Protein AF-A0A1F2QDA6-F1 (afdb_monomer_lite)

Radius of gyration: 15.68 Å; chains: 1; bounding box: 38×36×44 Å

Sequence (195 aa):
MTPRRRAIVELAYYLADHGVYTDPVARAVVEGRDYTRGPGTSCVELLDCVAFAAGCRAPNINRTEHRGRRPQRDLGWFLHGSGHGGRIRTFPRLSDLQPGDFIGYDFDRGGHAAIYLGAEDGVALTADYGQAKGGGRLYSCPIVEGARLRLRGRAVWAAVDVDTLTYTAPAQTVAEWCATHGLPDPGPTLPAEYL

Secondary structure (DSSP, 8-state):
--HHHHHHHHHHHHHHHH-TTT-HHHHHHTTT--GGGSTT--THHHHHHHHHHTT---TTT--SSSS---GGGHHHHHHH--SSTT-EEES--GGG--TT-EEEE-GGGT-EEEEEEEEETTEEEEEEEPSTT--EEEEEEE-B-SSS-EETTEEEEEEE-GGGS---S----HHHHHHHHTPPP----S-GGG-

Foldseek 3Di:
DDPLLVQLLLQLQLQQVQFCPRDPLSCVLQPVLPPVPDQADAQLSSLLSSLVLQQFPPVLSPPRPDDPDHVCPRVLVVVVDDDQDPQKDFQDDLVRDDRQKKWKWDNPPPIHIWGWLDDDPQWTWTWTDDGDPRGIHIDTFRWDDDPGTDTNNTGGGMIGDSVSGDGPGHRDHSQRSCVVVVHDRPPDSDDPVSD

pLDDT: mean 72.01, std 17.09, range [34.44, 94.31]

Structure (mmCIF, N/CA/C/O backbone):
data_AF-A0A1F2QDA6-F1
#
_entry.id   AF-A0A1F2QDA6-F1
#
loop_
_atom_site.group_PDB
_atom_site.id
_atom_site.type_symbol
_atom_site.label_atom_id
_atom_site.label_alt_id
_atom_site.label_comp_id
_atom_site.label_asym_id
_atom_site.label_entity_id
_atom_site.label_seq_id
_atom_site.pdbx_PDB_ins_code
_atom_site.Cartn_x
_atom_site.Cartn_y
_atom_site.Cartn_z
_atom_site.occupancy
_atom_site.B_iso_or_equiv
_atom_site.auth_seq_id
_atom_site.auth_comp_id
_atom_site.auth_asym_id
_atom_site.auth_atom_id
_atom_site.pdbx_PDB_model_num
ATOM 1 N N . MET A 1 1 ? 0.354 15.365 -0.239 1.00 76.50 1 MET A N 1
ATOM 2 C CA . MET A 1 1 ? 0.997 14.032 -0.277 1.00 76.50 1 MET A CA 1
ATOM 3 C C . MET A 1 1 ? 2.427 14.174 -0.799 1.00 76.50 1 MET A C 1
ATOM 5 O O . MET A 1 1 ? 2.644 15.014 -1.663 1.00 76.50 1 MET A O 1
ATOM 9 N N . THR A 1 2 ? 3.408 13.429 -0.271 1.00 83.31 2 THR A N 1
ATOM 10 C CA . THR A 1 2 ? 4.790 13.452 -0.802 1.00 83.31 2 THR A CA 1
ATOM 11 C C . THR A 1 2 ? 4.870 12.682 -2.131 1.00 83.31 2 THR A C 1
ATOM 13 O O . THR A 1 2 ? 4.071 11.762 -2.326 1.00 83.31 2 THR A O 1
ATOM 16 N N . PRO A 1 3 ? 5.830 12.977 -3.036 1.00 82.12 3 PRO A N 1
ATOM 17 C CA . PRO A 1 3 ? 5.993 12.218 -4.285 1.00 82.12 3 PRO A CA 1
ATOM 18 C C . PRO A 1 3 ? 6.153 10.711 -4.056 1.00 82.12 3 PRO A C 1
ATOM 20 O O . PRO A 1 3 ? 5.630 9.896 -4.806 1.00 82.12 3 PRO A O 1
ATOM 23 N N . ARG A 1 4 ? 6.820 10.332 -2.963 1.00 84.62 4 ARG A N 1
ATOM 24 C CA . ARG A 1 4 ? 6.993 8.933 -2.582 1.00 84.62 4 ARG A CA 1
ATOM 25 C C . ARG A 1 4 ? 5.683 8.270 -2.173 1.00 84.62 4 ARG A C 1
ATOM 27 O O . ARG A 1 4 ? 5.394 7.179 -2.645 1.00 84.62 4 ARG A O 1
ATOM 34 N N . ARG A 1 5 ? 4.901 8.910 -1.299 1.00 87.00 5 ARG A N 1
ATOM 35 C CA . ARG A 1 5 ? 3.591 8.381 -0.895 1.00 87.00 5 ARG A CA 1
ATOM 36 C C . ARG A 1 5 ? 2.668 8.242 -2.095 1.00 87.00 5 ARG A C 1
ATOM 38 O O . ARG A 1 5 ? 2.017 7.217 -2.224 1.00 87.00 5 ARG A O 1
ATOM 45 N N . ARG A 1 6 ? 2.707 9.212 -3.011 1.00 85.12 6 ARG A N 1
ATOM 46 C CA . ARG A 1 6 ? 1.993 9.134 -4.284 1.00 85.12 6 ARG A CA 1
ATOM 47 C C . ARG A 1 6 ? 2.400 7.897 -5.086 1.00 85.12 6 ARG A C 1
ATOM 49 O O . ARG A 1 6 ? 1.530 7.111 -5.434 1.00 85.12 6 ARG A O 1
ATOM 56 N N . ALA A 1 7 ? 3.699 7.679 -5.296 1.00 82.88 7 ALA A N 1
ATOM 57 C CA . ALA A 1 7 ? 4.192 6.496 -6.000 1.00 82.88 7 ALA A CA 1
ATOM 58 C C . ALA A 1 7 ? 3.770 5.190 -5.303 1.00 82.88 7 ALA A C 1
ATOM 60 O O . ALA A 1 7 ? 3.332 4.257 -5.962 1.00 82.88 7 ALA A O 1
ATOM 61 N N . ILE A 1 8 ? 3.842 5.130 -3.969 1.00 86.88 8 ILE A N 1
ATOM 62 C CA . ILE A 1 8 ? 3.402 3.969 -3.180 1.00 86.88 8 ILE A CA 1
ATOM 63 C C . ILE A 1 8 ? 1.911 3.690 -3.385 1.00 86.88 8 ILE A C 1
ATOM 65 O O . ILE A 1 8 ? 1.543 2.539 -3.595 1.00 86.88 8 ILE A O 1
ATOM 69 N N . VAL A 1 9 ? 1.060 4.717 -3.337 1.00 90.06 9 VAL A N 1
ATOM 70 C CA . VAL A 1 9 ? -0.389 4.582 -3.548 1.00 90.06 9 VAL A CA 1
ATOM 71 C C . VAL A 1 9 ? -0.687 4.165 -4.993 1.00 90.06 9 VAL A C 1
ATOM 73 O O . VAL A 1 9 ? -1.462 3.233 -5.189 1.00 90.06 9 VAL A O 1
ATOM 76 N N . GLU A 1 10 ? -0.014 4.764 -5.984 1.00 85.88 10 GLU A N 1
ATOM 77 C CA . GLU A 1 10 ? -0.093 4.398 -7.414 1.00 85.88 10 GLU A CA 1
ATOM 78 C C . GLU A 1 10 ? 0.267 2.931 -7.641 1.00 85.88 10 GLU A C 1
ATOM 80 O O . GLU A 1 10 ? -0.501 2.175 -8.235 1.00 85.88 10 GLU A O 1
ATOM 85 N N . LEU A 1 11 ? 1.413 2.504 -7.115 1.00 84.06 11 LEU A N 1
ATOM 86 C CA . LEU A 1 11 ? 1.885 1.129 -7.217 1.00 84.06 11 LEU A CA 1
ATOM 87 C C . LEU A 1 11 ? 0.937 0.165 -6.499 1.00 84.06 11 LEU A C 1
ATOM 89 O O . LEU A 1 11 ? 0.577 -0.869 -7.054 1.00 84.06 11 LEU A O 1
ATOM 93 N N . ALA A 1 12 ? 0.513 0.493 -5.278 1.00 87.38 12 ALA A N 1
ATOM 94 C CA . ALA A 1 12 ? -0.373 -0.355 -4.492 1.00 87.38 12 ALA A CA 1
ATOM 95 C C . ALA A 1 12 ? -1.731 -0.546 -5.170 1.00 87.38 12 ALA A C 1
ATOM 97 O O . ALA A 1 12 ? -2.207 -1.677 -5.248 1.00 87.38 12 ALA A O 1
ATOM 98 N N . TYR A 1 13 ? -2.325 0.538 -5.678 1.00 87.19 13 TYR A N 1
ATOM 99 C CA . TYR A 1 13 ? -3.586 0.494 -6.408 1.00 87.19 13 TYR A CA 1
ATOM 100 C C . TYR A 1 13 ? -3.447 -0.351 -7.673 1.00 87.19 13 TYR A C 1
ATOM 102 O O . TYR A 1 13 ? -4.162 -1.340 -7.825 1.00 87.19 13 TYR A O 1
ATOM 110 N N . TYR A 1 14 ? -2.482 -0.018 -8.537 1.00 83.88 14 TYR A N 1
ATOM 111 C CA . TYR A 1 14 ? -2.289 -0.696 -9.818 1.00 83.88 14 TYR A CA 1
ATOM 112 C C . TYR A 1 14 ? -2.092 -2.203 -9.636 1.00 83.88 14 TYR A C 1
ATOM 114 O O . TYR A 1 14 ? -2.779 -3.022 -10.247 1.00 83.88 14 TYR A O 1
ATOM 122 N N . LEU A 1 15 ? -1.191 -2.576 -8.724 1.00 80.00 15 LEU A N 1
ATOM 123 C CA . LEU A 1 15 ? -0.878 -3.968 -8.438 1.00 80.00 15 LEU A CA 1
ATOM 124 C C . LEU A 1 15 ? -2.047 -4.724 -7.784 1.00 80.00 15 LEU A C 1
ATOM 126 O O . LEU A 1 15 ? -2.168 -5.939 -7.974 1.00 80.00 15 LEU A O 1
ATOM 130 N N . ALA A 1 16 ? -2.880 -4.040 -6.996 1.00 82.50 16 ALA A N 1
ATOM 131 C CA . ALA A 1 16 ? -4.080 -4.619 -6.406 1.00 82.50 16 ALA A CA 1
ATOM 132 C C . ALA A 1 16 ? -5.207 -4.799 -7.433 1.00 82.50 16 ALA A C 1
ATOM 134 O O . ALA A 1 16 ? -5.918 -5.792 -7.365 1.00 82.50 16 ALA A O 1
ATOM 135 N N . ASP A 1 17 ? -5.353 -3.888 -8.387 1.00 83.56 17 ASP A N 1
ATOM 136 C CA . ASP A 1 17 ? -6.407 -3.941 -9.403 1.00 83.56 17 ASP A CA 1
ATOM 137 C C . ASP A 1 17 ? -6.104 -4.972 -10.507 1.00 83.56 17 ASP A C 1
ATOM 139 O O . ASP A 1 17 ? -6.957 -5.769 -10.890 1.00 83.56 17 ASP A O 1
ATOM 143 N N . HIS A 1 18 ? -4.847 -5.032 -10.959 1.00 75.50 18 HIS A N 1
ATOM 144 C CA . HIS A 1 18 ? -4.450 -5.852 -12.112 1.00 75.50 18 HIS A CA 1
ATOM 145 C C . HIS A 1 18 ? -3.962 -7.254 -11.723 1.00 75.50 18 HIS A C 1
ATOM 147 O O . HIS A 1 18 ? -4.031 -8.199 -12.514 1.00 75.50 18 HIS A O 1
ATOM 153 N N . GLY A 1 19 ? -3.474 -7.401 -10.488 1.00 70.44 19 GLY A N 1
ATOM 154 C CA . GLY A 1 19 ? -2.864 -8.626 -9.992 1.00 70.44 19 GLY A CA 1
ATOM 155 C C . GLY A 1 19 ? -1.507 -8.936 -10.637 1.00 70.44 19 GLY A C 1
ATOM 156 O O . GLY A 1 19 ? -1.322 -8.921 -11.850 1.00 70.44 19 GLY A O 1
ATOM 157 N N . VAL A 1 20 ? -0.533 -9.319 -9.812 1.00 64.88 20 VAL A N 1
ATOM 158 C CA . VAL A 1 20 ? 0.852 -9.563 -10.267 1.00 64.88 20 VAL A CA 1
ATOM 159 C C . VAL A 1 20 ? 0.991 -10.733 -11.226 1.00 64.88 20 VAL A C 1
ATOM 161 O O . VAL A 1 20 ? 1.922 -10.759 -12.012 1.00 64.88 20 VAL A O 1
ATOM 164 N N . TYR A 1 21 ? 0.115 -11.733 -11.173 1.00 61.28 21 TYR A N 1
ATOM 165 C CA . TYR A 1 21 ? 0.308 -12.962 -11.953 1.00 61.28 21 TYR A CA 1
ATOM 166 C C . TYR A 1 21 ? -0.221 -12.869 -13.382 1.00 61.28 21 TYR A C 1
ATOM 168 O O . TYR A 1 21 ? 0.230 -13.611 -14.255 1.00 61.28 21 TYR A O 1
ATOM 176 N N . THR A 1 22 ? -1.187 -11.987 -13.601 1.00 65.12 22 THR A N 1
ATOM 177 C CA . THR A 1 22 ? -1.953 -11.871 -14.841 1.00 65.12 22 THR A CA 1
ATOM 178 C C . THR A 1 22 ? -1.486 -10.714 -15.706 1.00 65.12 22 THR A C 1
ATOM 180 O O . THR A 1 22 ? -1.630 -10.792 -16.923 1.00 65.12 22 THR A O 1
ATOM 183 N N . ASP A 1 23 ? -0.880 -9.691 -15.104 1.00 71.56 23 ASP A N 1
ATOM 184 C CA . ASP A 1 23 ? -0.495 -8.474 -15.803 1.00 71.56 23 ASP A CA 1
ATOM 185 C C . ASP A 1 23 ? 1.036 -8.366 -16.005 1.00 71.56 23 ASP A C 1
ATOM 187 O O . ASP A 1 23 ? 1.803 -8.459 -15.041 1.00 71.56 23 ASP A O 1
ATOM 191 N N . PRO A 1 24 ? 1.528 -8.202 -17.250 1.00 68.75 24 PRO A N 1
ATOM 192 C CA . PRO A 1 24 ? 2.960 -8.160 -17.549 1.00 68.75 24 PRO A CA 1
ATOM 193 C C . PRO A 1 24 ? 3.670 -6.924 -16.981 1.00 68.75 24 PRO A C 1
ATOM 195 O O . PRO A 1 24 ? 4.856 -7.015 -16.655 1.00 68.75 24 PRO A O 1
ATOM 198 N N . VAL A 1 25 ? 2.967 -5.800 -16.821 1.00 70.44 25 VAL A N 1
ATOM 199 C CA . VAL A 1 25 ? 3.511 -4.602 -16.178 1.00 70.44 25 VAL A CA 1
ATOM 200 C C . VAL A 1 25 ? 3.637 -4.842 -14.679 1.00 70.44 25 VAL A C 1
ATOM 202 O O . VAL A 1 25 ? 4.710 -4.625 -14.118 1.00 70.44 25 VAL A O 1
ATOM 205 N N . ALA A 1 26 ? 2.605 -5.386 -14.035 1.00 70.56 26 ALA A N 1
ATOM 206 C CA . ALA A 1 26 ? 2.636 -5.754 -12.626 1.00 70.56 26 ALA A CA 1
ATOM 207 C C . ALA A 1 26 ? 3.769 -6.751 -12.338 1.00 70.56 26 ALA A C 1
ATOM 209 O O . ALA A 1 26 ? 4.525 -6.559 -11.386 1.00 70.56 26 ALA A O 1
ATOM 210 N N . ARG A 1 27 ? 3.962 -7.761 -13.201 1.00 69.69 27 ARG A N 1
ATOM 211 C CA . ARG A 1 27 ? 5.101 -8.696 -13.118 1.00 69.69 27 ARG A CA 1
ATOM 212 C C . ARG A 1 27 ? 6.441 -7.986 -13.157 1.00 69.69 27 ARG A C 1
ATOM 214 O O . ARG A 1 27 ? 7.354 -8.391 -12.447 1.00 69.69 27 ARG A O 1
ATOM 221 N N . ALA A 1 28 ? 6.589 -6.977 -13.998 1.00 67.69 28 ALA A N 1
ATOM 222 C CA . ALA A 1 28 ? 7.862 -6.305 -14.164 1.00 67.69 28 ALA A CA 1
ATOM 223 C C . ALA A 1 28 ? 8.126 -5.224 -13.107 1.00 67.69 28 ALA A C 1
ATOM 225 O O . ALA A 1 28 ? 9.278 -5.041 -12.728 1.00 67.69 28 ALA A O 1
ATOM 226 N N . VAL A 1 29 ? 7.087 -4.566 -12.581 1.00 66.19 29 VAL A N 1
ATOM 227 C CA . VAL A 1 29 ? 7.157 -3.699 -11.386 1.00 66.19 29 VAL A CA 1
ATOM 228 C C . VAL A 1 29 ? 7.646 -4.486 -10.174 1.00 66.19 29 VAL A C 1
ATOM 230 O O . VAL A 1 29 ? 8.429 -3.978 -9.375 1.00 66.19 29 VAL A O 1
ATOM 233 N N . VAL A 1 30 ? 7.254 -5.757 -10.066 1.00 64.00 30 VAL A N 1
ATOM 234 C CA . VAL A 1 30 ? 7.811 -6.673 -9.064 1.00 64.00 30 VAL A CA 1
ATOM 235 C C . VAL A 1 30 ? 9.099 -7.370 -9.530 1.00 64.00 30 VAL A C 1
ATOM 237 O O . VAL A 1 30 ? 9.496 -8.362 -8.927 1.00 64.00 30 VAL A O 1
ATOM 240 N N . GLU A 1 31 ? 9.752 -6.893 -10.597 1.00 62.81 31 GLU A N 1
ATOM 241 C CA . GLU A 1 31 ? 11.011 -7.417 -11.169 1.00 62.81 31 GLU A CA 1
ATOM 242 C C . GLU A 1 31 ? 10.999 -8.915 -11.506 1.00 62.81 31 GLU A C 1
ATOM 244 O O . GLU A 1 31 ? 12.002 -9.616 -11.384 1.00 62.81 31 GLU A O 1
ATOM 249 N N . GLY A 1 32 ? 9.851 -9.458 -11.903 1.00 48.09 32 GLY A N 1
ATOM 250 C CA . GLY A 1 32 ? 9.733 -10.869 -12.255 1.00 48.09 32 GLY A CA 1
ATOM 251 C C . GLY A 1 32 ? 10.032 -11.810 -11.089 1.00 48.09 32 GLY A C 1
ATOM 252 O O . GLY A 1 32 ? 10.349 -12.975 -11.334 1.00 48.09 32 GLY A O 1
ATOM 253 N N . ARG A 1 33 ? 9.929 -11.330 -9.839 1.00 54.38 33 ARG A N 1
ATOM 254 C CA . ARG A 1 33 ? 10.046 -12.152 -8.632 1.00 54.38 33 ARG A CA 1
ATOM 255 C C . ARG A 1 33 ? 9.076 -13.321 -8.754 1.00 54.38 33 ARG A C 1
ATOM 257 O O . ARG A 1 33 ? 7.859 -13.167 -8.667 1.00 54.38 33 ARG A O 1
ATOM 264 N N . ASP A 1 34 ? 9.636 -14.490 -9.055 1.00 45.19 34 ASP A N 1
ATOM 265 C CA . ASP A 1 34 ? 8.878 -15.691 -9.373 1.00 45.19 34 ASP A CA 1
ATOM 266 C C . ASP A 1 34 ? 8.342 -16.318 -8.084 1.00 45.19 34 ASP A C 1
ATOM 268 O O . ASP A 1 34 ? 8.890 -17.273 -7.530 1.00 45.19 34 ASP A O 1
ATOM 272 N N . TYR A 1 35 ? 7.248 -15.751 -7.587 1.00 51.03 35 TYR A N 1
ATOM 273 C CA . TYR A 1 35 ? 6.544 -16.267 -6.422 1.00 51.03 35 TYR A CA 1
ATOM 274 C C . TYR A 1 35 ? 5.749 -17.557 -6.728 1.00 51.03 35 TYR A C 1
ATOM 276 O O . TYR A 1 35 ? 5.096 -18.110 -5.843 1.00 51.03 35 TYR A O 1
ATOM 284 N N . THR A 1 36 ? 5.824 -18.098 -7.956 1.00 42.75 36 THR A N 1
ATOM 285 C CA . THR A 1 36 ? 5.091 -19.314 -8.362 1.00 42.75 36 THR A CA 1
ATOM 286 C C . THR A 1 36 ? 5.621 -20.602 -7.725 1.00 42.75 36 THR A C 1
ATOM 288 O O . THR A 1 36 ? 4.965 -21.643 -7.798 1.00 42.75 36 THR A O 1
ATOM 291 N N . ARG A 1 37 ? 6.790 -20.561 -7.067 1.00 42.44 37 ARG A N 1
ATOM 292 C CA . ARG A 1 37 ? 7.507 -21.758 -6.595 1.00 42.44 37 ARG A CA 1
ATOM 293 C C . ARG A 1 37 ? 7.395 -22.061 -5.097 1.00 42.44 37 ARG A C 1
ATOM 295 O O . ARG A 1 37 ? 8.256 -22.754 -4.555 1.00 42.44 37 ARG A O 1
ATOM 302 N N . GLY A 1 38 ? 6.335 -21.629 -4.409 1.00 42.53 38 GLY A N 1
ATOM 303 C CA . GLY A 1 38 ? 6.093 -22.119 -3.049 1.00 42.53 38 GLY A CA 1
ATOM 304 C C . GLY A 1 38 ? 4.711 -21.818 -2.457 1.00 42.53 38 GLY A C 1
ATOM 305 O O . GLY A 1 38 ? 4.119 -20.784 -2.757 1.00 42.53 38 GLY A O 1
ATOM 306 N N . PRO A 1 39 ? 4.186 -22.691 -1.574 1.00 34.44 39 PRO A N 1
ATOM 307 C CA . PRO A 1 39 ? 3.024 -22.375 -0.750 1.00 34.44 39 PRO A CA 1
ATOM 308 C C . PRO A 1 39 ? 3.414 -21.260 0.231 1.00 34.44 39 PRO A C 1
ATOM 310 O O . PRO A 1 39 ? 4.097 -21.513 1.222 1.00 34.44 39 PRO A O 1
ATOM 313 N N . GLY A 1 40 ? 3.052 -20.009 -0.059 1.00 42.44 40 GLY A N 1
ATOM 314 C CA . GLY A 1 40 ? 3.439 -18.908 0.828 1.00 42.44 40 GLY A CA 1
ATOM 315 C C . GLY A 1 40 ? 3.198 -17.479 0.357 1.00 42.44 40 GLY A C 1
ATOM 316 O O . GLY A 1 40 ? 3.512 -16.578 1.134 1.00 42.44 40 GLY A O 1
ATOM 317 N N . THR A 1 41 ? 2.632 -17.262 -0.834 1.00 49.62 41 THR A N 1
ATOM 318 C CA . THR A 1 41 ? 2.308 -15.913 -1.317 1.00 49.62 41 THR A CA 1
ATOM 319 C C . THR A 1 41 ? 1.314 -15.251 -0.381 1.00 49.62 41 THR A C 1
ATOM 321 O O . THR A 1 41 ? 0.209 -15.770 -0.174 1.00 49.62 41 THR A O 1
ATOM 324 N N . SER A 1 42 ? 1.739 -14.163 0.251 1.00 62.88 42 SER A N 1
ATOM 325 C CA . SER A 1 42 ? 1.036 -13.533 1.366 1.00 62.88 42 SER A CA 1
ATOM 326 C C . SER A 1 42 ? 0.877 -12.042 1.117 1.00 62.88 42 SER A C 1
ATOM 328 O O . SER A 1 42 ? 1.644 -11.445 0.373 1.00 62.88 42 SER A O 1
ATOM 330 N N . CYS A 1 43 ? -0.102 -11.433 1.778 1.00 71.19 43 CYS A N 1
ATOM 331 C CA . CYS A 1 43 ? -0.384 -9.997 1.749 1.00 71.19 43 CYS A CA 1
ATOM 332 C C . CYS A 1 43 ? 0.832 -9.080 1.948 1.00 71.19 43 CYS A C 1
ATOM 334 O O . CYS A 1 43 ? 0.837 -7.948 1.485 1.00 71.19 43 CYS A O 1
ATOM 336 N N . VAL A 1 44 ? 1.873 -9.600 2.590 1.00 73.56 44 VAL A N 1
ATOM 337 C CA . VAL A 1 44 ? 3.192 -8.999 2.785 1.00 73.56 44 VAL A CA 1
ATOM 338 C C . VAL A 1 44 ? 3.951 -8.733 1.478 1.00 73.56 44 VAL A C 1
ATOM 340 O O . VAL A 1 44 ? 4.704 -7.769 1.402 1.00 73.56 44 VAL A O 1
ATOM 343 N N . GLU A 1 45 ? 3.759 -9.553 0.445 1.00 72.06 45 GLU A N 1
ATOM 344 C CA . GLU A 1 45 ? 4.491 -9.429 -0.823 1.00 72.06 45 GLU A CA 1
ATOM 345 C C . GLU A 1 45 ? 4.176 -8.117 -1.536 1.00 72.06 45 GLU A C 1
ATOM 347 O O . GLU A 1 45 ? 5.079 -7.499 -2.096 1.00 72.06 45 GLU A O 1
ATOM 352 N N . LEU A 1 46 ? 2.922 -7.658 -1.462 1.00 76.56 46 LEU A N 1
ATOM 353 C CA . LEU A 1 46 ? 2.538 -6.352 -1.989 1.00 76.56 46 LEU A CA 1
ATOM 354 C C . LEU A 1 46 ? 3.331 -5.233 -1.298 1.00 76.56 46 LEU A C 1
ATOM 356 O O . LEU A 1 46 ? 3.850 -4.349 -1.972 1.00 76.56 46 LEU A O 1
ATOM 360 N N . LEU A 1 47 ? 3.462 -5.288 0.031 1.00 80.38 47 LEU A N 1
ATOM 361 C CA . LEU A 1 47 ? 4.188 -4.279 0.805 1.00 80.38 47 LEU A CA 1
ATOM 362 C C . LEU A 1 47 ? 5.669 -4.242 0.403 1.00 80.38 47 LEU A C 1
ATOM 364 O O . LEU A 1 47 ? 6.204 -3.162 0.155 1.00 80.38 47 LEU A O 1
ATOM 368 N N . ASP A 1 48 ? 6.311 -5.407 0.278 1.00 75.50 48 ASP A N 1
ATOM 369 C CA . ASP A 1 48 ? 7.715 -5.513 -0.142 1.00 75.50 48 ASP A CA 1
ATOM 370 C C . ASP A 1 48 ? 7.930 -4.979 -1.564 1.00 75.50 48 ASP A C 1
ATOM 372 O O . ASP A 1 48 ? 8.876 -4.229 -1.818 1.00 75.50 48 ASP A O 1
ATOM 376 N N . CYS A 1 49 ? 7.049 -5.345 -2.496 1.00 75.00 49 CYS A N 1
ATOM 377 C CA . CYS A 1 49 ? 7.140 -4.910 -3.886 1.00 75.00 49 CYS A CA 1
ATOM 378 C C . CYS A 1 49 ? 6.962 -3.398 -4.016 1.00 75.00 49 CYS A C 1
ATOM 380 O O . CYS A 1 49 ? 7.772 -2.738 -4.664 1.00 75.00 49 CYS A O 1
ATOM 382 N N . VAL A 1 50 ? 5.946 -2.841 -3.356 1.00 81.19 50 VAL A N 1
ATOM 383 C CA . VAL A 1 50 ? 5.662 -1.405 -3.396 1.00 81.19 50 VAL A CA 1
ATOM 384 C C . VAL A 1 50 ? 6.774 -0.606 -2.716 1.00 81.19 50 VAL A C 1
ATOM 386 O O . VAL A 1 50 ? 7.248 0.377 -3.284 1.00 81.19 50 VAL A O 1
ATOM 389 N N . ALA A 1 51 ? 7.258 -1.034 -1.543 1.00 79.00 51 ALA A N 1
ATOM 390 C CA . ALA A 1 51 ? 8.375 -0.367 -0.870 1.00 79.00 51 ALA A CA 1
ATOM 391 C C . ALA A 1 51 ? 9.641 -0.377 -1.734 1.00 79.00 51 ALA A C 1
ATOM 393 O O . ALA A 1 51 ? 10.354 0.627 -1.823 1.00 79.00 51 ALA A O 1
ATOM 394 N N . PHE A 1 52 ? 9.916 -1.508 -2.383 1.00 75.31 52 PHE A N 1
ATOM 395 C CA . PHE A 1 52 ? 11.050 -1.627 -3.277 1.00 75.31 52 PHE A CA 1
ATOM 396 C C . PHE A 1 52 ? 10.895 -0.726 -4.508 1.00 75.31 52 PHE A C 1
ATOM 398 O O . PHE A 1 52 ? 11.793 0.065 -4.784 1.00 75.31 52 PHE A O 1
ATOM 405 N N . ALA A 1 53 ? 9.779 -0.776 -5.231 1.00 73.69 53 ALA A N 1
ATOM 406 C CA . ALA A 1 53 ? 9.561 0.092 -6.391 1.00 73.69 53 ALA A CA 1
ATOM 407 C C . ALA A 1 53 ? 9.603 1.591 -6.009 1.00 73.69 53 ALA A C 1
ATOM 409 O O . ALA A 1 53 ? 10.129 2.416 -6.753 1.00 73.69 53 ALA A O 1
ATOM 410 N N . ALA A 1 54 ? 9.212 1.938 -4.778 1.00 77.31 54 ALA A N 1
ATOM 411 C CA . ALA A 1 54 ? 9.362 3.280 -4.210 1.00 77.31 54 ALA A CA 1
ATOM 412 C C . ALA A 1 54 ? 10.799 3.648 -3.757 1.00 77.31 54 ALA A C 1
ATOM 414 O O . ALA A 1 54 ? 11.006 4.696 -3.138 1.00 77.31 54 ALA A O 1
ATOM 415 N N . GLY A 1 55 ? 11.800 2.809 -4.044 1.00 75.06 55 GLY A N 1
ATOM 416 C CA . GLY A 1 55 ? 13.222 3.091 -3.816 1.00 75.06 55 GLY A CA 1
ATOM 417 C C . GLY A 1 55 ? 13.794 2.584 -2.485 1.00 75.06 55 GLY A C 1
ATOM 418 O O . GLY A 1 55 ? 14.924 2.932 -2.115 1.00 75.06 55 GLY A O 1
ATOM 419 N N . CYS A 1 56 ? 13.047 1.772 -1.729 1.00 76.56 56 CYS A N 1
ATOM 420 C CA . CYS A 1 56 ? 13.549 1.184 -0.491 1.00 76.56 56 CYS A CA 1
ATOM 421 C C . CYS A 1 56 ? 14.421 -0.037 -0.808 1.00 76.56 56 CYS A C 1
ATOM 423 O O . CYS A 1 56 ? 13.932 -1.071 -1.261 1.00 76.56 56 CYS A O 1
ATOM 425 N N . ARG A 1 57 ? 15.735 0.073 -0.589 1.00 67.69 57 ARG A N 1
ATOM 426 C CA . ARG A 1 57 ? 16.695 -1.040 -0.753 1.00 67.69 57 ARG A CA 1
ATOM 427 C C . ARG A 1 57 ? 17.220 -1.543 0.587 1.00 67.69 57 ARG A C 1
ATOM 429 O O . ARG A 1 57 ? 18.337 -2.051 0.673 1.00 67.69 57 ARG A O 1
ATOM 436 N N . ALA A 1 58 ? 16.43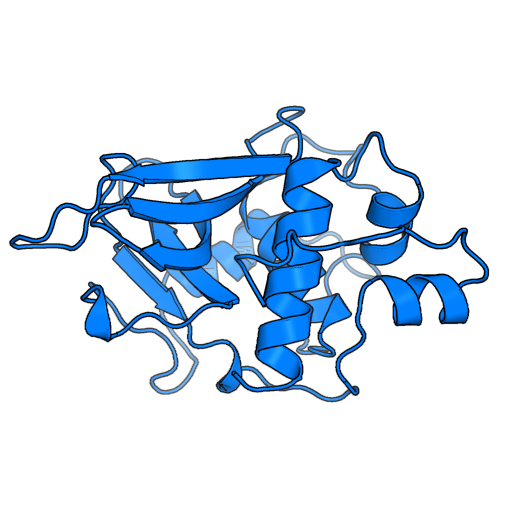6 -1.378 1.649 1.00 61.69 58 ALA A N 1
ATOM 437 C CA . ALA A 1 58 ? 16.827 -1.874 2.955 1.00 61.69 58 ALA A CA 1
ATOM 438 C C . ALA A 1 58 ? 17.052 -3.405 2.886 1.00 61.69 58 ALA A C 1
ATOM 440 O O . ALA A 1 58 ? 16.285 -4.101 2.209 1.00 61.69 58 ALA A O 1
ATOM 441 N N . PRO A 1 59 ? 18.076 -3.960 3.566 1.00 54.28 59 PRO A N 1
ATOM 442 C CA . PRO A 1 59 ? 18.416 -5.388 3.479 1.00 54.28 59 PRO A CA 1
ATOM 443 C C . PRO A 1 59 ? 17.267 -6.347 3.834 1.00 54.28 59 PRO A C 1
ATOM 445 O O . PRO A 1 59 ? 17.308 -7.525 3.493 1.00 54.28 59 PRO A O 1
ATOM 448 N N . ASN A 1 60 ? 16.253 -5.850 4.542 1.00 53.62 60 ASN A N 1
ATOM 449 C CA . ASN A 1 60 ? 15.049 -6.570 4.946 1.00 53.62 60 ASN A CA 1
ATOM 450 C C . ASN A 1 60 ? 13.905 -6.536 3.912 1.00 53.62 60 ASN A C 1
ATOM 452 O O . ASN A 1 60 ? 13.015 -7.369 4.020 1.00 53.62 60 ASN A O 1
ATOM 456 N N . ILE A 1 61 ? 13.937 -5.626 2.931 1.00 54.66 61 ILE A N 1
ATOM 457 C CA . ILE A 1 61 ? 12.947 -5.504 1.834 1.00 54.66 61 ILE A CA 1
ATOM 458 C C . ILE A 1 61 ? 13.466 -6.171 0.545 1.00 54.66 61 ILE A C 1
ATOM 460 O O . ILE A 1 61 ? 12.702 -6.586 -0.323 1.00 54.66 61 ILE A O 1
ATOM 464 N N . ASN A 1 62 ? 14.785 -6.338 0.433 1.00 47.22 62 ASN A N 1
ATOM 465 C CA . ASN A 1 62 ? 15.446 -6.858 -0.757 1.00 47.22 62 ASN A CA 1
ATOM 466 C C . ASN A 1 62 ? 15.763 -8.360 -0.606 1.00 47.22 62 ASN A C 1
ATOM 468 O O . ASN A 1 62 ? 16.846 -8.727 -0.143 1.00 47.22 62 ASN A O 1
ATOM 472 N N . ARG A 1 63 ? 14.792 -9.250 -0.876 1.00 47.88 63 ARG A N 1
ATOM 473 C CA . ARG A 1 63 ? 14.870 -10.654 -0.407 1.00 47.88 63 ARG A CA 1
ATOM 474 C C . ARG A 1 63 ? 14.725 -11.777 -1.431 1.00 47.88 63 ARG A C 1
ATOM 476 O O . ARG A 1 63 ? 14.752 -12.940 -1.027 1.00 47.88 63 ARG A O 1
ATOM 483 N N . THR A 1 64 ? 14.636 -11.492 -2.723 1.00 42.91 64 THR A N 1
ATOM 484 C CA . THR A 1 64 ? 14.474 -12.548 -3.741 1.00 42.91 64 THR A CA 1
ATOM 485 C C . THR A 1 64 ? 15.764 -12.959 -4.439 1.00 42.91 64 THR A C 1
ATOM 487 O O . THR A 1 64 ? 15.838 -14.087 -4.913 1.00 42.91 64 THR A O 1
ATOM 490 N N . GLU A 1 65 ? 16.807 -12.129 -4.446 1.00 37.97 65 GLU A N 1
ATOM 491 C CA . GLU A 1 65 ? 17.955 -12.397 -5.324 1.00 37.97 65 GLU A CA 1
ATOM 492 C C . GLU A 1 65 ? 18.953 -13.435 -4.784 1.00 37.97 65 GLU A C 1
ATOM 494 O O . GLU A 1 65 ? 19.606 -14.095 -5.590 1.00 37.97 65 GLU A O 1
ATOM 499 N N . HIS A 1 66 ? 19.085 -13.649 -3.458 1.00 35.25 66 HIS A N 1
ATOM 500 C CA . HIS A 1 66 ? 20.299 -14.341 -2.982 1.00 35.25 66 HIS A CA 1
ATOM 501 C C . HIS A 1 66 ? 20.251 -15.463 -1.932 1.00 35.25 66 HIS A C 1
ATOM 503 O O . HIS A 1 66 ? 21.222 -16.215 -1.924 1.00 35.25 66 HIS A O 1
ATOM 509 N N . ARG A 1 67 ? 19.260 -15.671 -1.040 1.00 35.53 67 ARG A N 1
ATOM 510 C CA . ARG A 1 67 ? 19.478 -16.645 0.080 1.00 35.53 67 ARG A CA 1
ATOM 511 C C . ARG A 1 67 ? 18.278 -17.415 0.654 1.00 35.53 67 ARG A C 1
ATOM 513 O O . ARG A 1 67 ? 18.285 -17.704 1.849 1.00 35.53 67 ARG A O 1
ATOM 520 N N . GLY A 1 68 ? 17.269 -17.792 -0.135 1.00 38.31 68 GLY A N 1
ATOM 521 C CA . GLY A 1 68 ? 16.313 -18.852 0.260 1.00 38.31 68 GLY A CA 1
ATOM 522 C C . GLY A 1 68 ? 15.615 -18.685 1.627 1.00 38.31 68 GLY A C 1
ATOM 523 O O . GLY A 1 68 ? 15.211 -19.674 2.242 1.00 38.31 68 GLY A O 1
ATOM 524 N N . ARG A 1 69 ? 15.487 -17.457 2.148 1.00 36.34 69 ARG A N 1
ATOM 525 C CA . ARG A 1 69 ? 14.789 -17.191 3.411 1.00 36.34 69 ARG A CA 1
ATOM 526 C C . ARG A 1 69 ? 13.322 -16.895 3.129 1.00 36.34 69 ARG A C 1
ATOM 528 O O . ARG A 1 69 ? 12.996 -16.093 2.265 1.00 36.34 69 ARG A O 1
ATOM 535 N N . ARG A 1 70 ? 12.448 -17.558 3.889 1.00 42.34 70 ARG A N 1
ATOM 536 C CA . ARG A 1 70 ? 10.992 -17.528 3.712 1.00 42.34 70 ARG A CA 1
ATOM 537 C C . ARG A 1 70 ? 10.437 -16.097 3.900 1.00 42.34 70 ARG A C 1
ATOM 539 O O . ARG A 1 70 ? 10.701 -15.511 4.954 1.00 42.34 70 ARG A O 1
ATOM 546 N N . PRO A 1 71 ? 9.647 -15.560 2.950 1.00 38.66 71 PRO A N 1
ATOM 547 C CA . PRO A 1 71 ? 9.094 -14.193 2.989 1.00 38.66 71 PRO A CA 1
ATOM 548 C C . PRO A 1 71 ? 8.215 -13.919 4.221 1.00 38.66 71 PRO A C 1
ATOM 550 O O . PRO A 1 71 ? 8.175 -12.808 4.735 1.00 38.66 71 PRO A O 1
ATOM 553 N N . GLN A 1 72 ? 7.630 -14.961 4.809 1.00 37.06 72 GLN A N 1
ATOM 554 C CA . GLN A 1 72 ? 6.792 -14.856 6.008 1.00 37.06 72 GLN A CA 1
ATOM 555 C C . GLN A 1 72 ? 7.553 -14.448 7.281 1.00 37.06 72 GLN A C 1
ATOM 557 O O . GLN A 1 72 ? 6.938 -14.009 8.249 1.00 37.06 72 GLN A O 1
ATOM 562 N N . ARG A 1 73 ? 8.885 -14.600 7.321 1.00 39.25 73 ARG A N 1
ATOM 563 C CA . ARG A 1 73 ? 9.638 -14.437 8.571 1.00 39.25 73 ARG A CA 1
ATOM 564 C C . ARG A 1 73 ? 9.968 -12.980 8.906 1.00 39.25 73 ARG A C 1
ATOM 566 O O . ARG A 1 73 ? 10.023 -12.674 10.084 1.00 39.25 73 ARG A O 1
ATOM 573 N N . ASP A 1 74 ? 10.138 -12.078 7.938 1.00 42.31 74 ASP A N 1
ATOM 574 C CA . ASP A 1 74 ? 10.737 -10.755 8.221 1.00 42.31 74 ASP A CA 1
ATOM 575 C C . ASP A 1 74 ? 9.738 -9.591 8.188 1.00 42.31 74 ASP A C 1
ATOM 577 O O . ASP A 1 74 ? 9.872 -8.678 8.998 1.00 42.31 74 ASP A O 1
ATOM 581 N N . LEU A 1 75 ? 8.669 -9.661 7.384 1.00 48.38 75 LEU A N 1
ATOM 582 C CA . LEU A 1 75 ? 7.515 -8.774 7.589 1.00 48.38 75 LEU A CA 1
ATOM 583 C C . LEU A 1 75 ? 6.598 -9.282 8.718 1.00 48.38 75 LEU A C 1
ATOM 585 O O . LEU A 1 75 ? 5.909 -8.511 9.380 1.00 48.38 75 LEU A O 1
ATOM 589 N N . GLY A 1 76 ? 6.685 -10.582 9.027 1.00 46.44 76 GLY A N 1
ATOM 590 C CA . GLY A 1 76 ? 6.331 -11.098 10.344 1.00 46.44 76 GLY A CA 1
ATOM 591 C C . GLY A 1 76 ? 7.097 -10.329 11.424 1.00 46.44 76 GLY A C 1
ATOM 592 O O . GLY A 1 76 ? 6.480 -9.728 12.280 1.00 46.44 76 GLY A O 1
ATOM 593 N N . TRP A 1 77 ? 8.424 -10.196 11.344 1.00 46.75 77 TRP A N 1
ATOM 594 C CA . TRP A 1 77 ? 9.196 -9.372 12.295 1.00 46.75 77 TRP A CA 1
ATOM 595 C C . TRP A 1 77 ? 8.854 -7.869 12.283 1.00 46.75 77 TRP A C 1
ATOM 597 O O . TRP A 1 77 ? 8.898 -7.237 13.338 1.00 46.75 77 TRP A O 1
ATOM 607 N N . PHE A 1 78 ? 8.442 -7.311 11.142 1.00 52.97 78 PHE A N 1
ATOM 608 C CA . PHE A 1 78 ? 7.862 -5.963 11.031 1.00 52.97 78 PHE A CA 1
ATOM 609 C C . PHE A 1 78 ? 6.551 -5.816 11.824 1.00 52.97 78 PHE A C 1
ATOM 611 O O . PHE A 1 78 ? 6.351 -4.798 12.478 1.00 52.97 78 PHE A O 1
ATOM 618 N N . LEU A 1 79 ? 5.700 -6.849 11.841 1.00 50.69 79 LEU A N 1
ATOM 619 C CA . LEU A 1 79 ? 4.485 -6.921 12.665 1.00 50.69 79 LEU A CA 1
ATOM 620 C C . LEU A 1 79 ? 4.730 -7.481 14.083 1.00 50.69 79 LEU A C 1
ATOM 622 O O . LEU A 1 79 ? 3.853 -7.384 14.925 1.00 50.69 79 LEU A O 1
ATOM 626 N N . HIS A 1 80 ? 5.889 -8.078 14.371 1.00 44.00 80 HIS A N 1
ATOM 627 C CA . HIS A 1 80 ? 6.181 -8.776 15.635 1.00 44.00 80 HIS A CA 1
ATOM 628 C C . HIS A 1 80 ? 7.095 -7.994 16.592 1.00 44.00 80 HIS A C 1
ATOM 630 O O . HIS A 1 80 ? 7.331 -8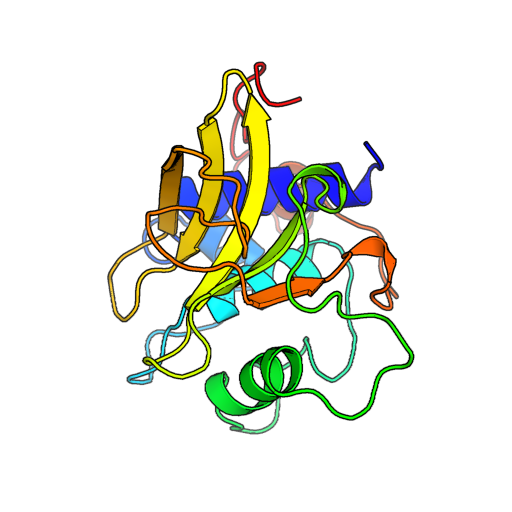.468 17.697 1.00 44.00 80 HIS A O 1
ATOM 636 N N . GLY A 1 81 ? 7.566 -6.799 16.217 1.00 42.81 81 GLY A N 1
ATOM 637 C CA . GLY A 1 81 ? 8.131 -5.820 17.147 1.00 42.81 81 GLY A CA 1
ATOM 638 C C . GLY A 1 81 ? 9.377 -6.269 17.917 1.00 42.81 81 GLY A C 1
ATOM 639 O O . GLY A 1 81 ? 9.280 -6.779 19.021 1.00 42.81 81 GLY A O 1
ATOM 640 N N . SER A 1 82 ? 10.561 -5.934 17.405 1.00 37.44 82 SER A N 1
ATOM 641 C CA . SER A 1 82 ? 11.729 -5.577 18.230 1.00 37.44 82 SER A CA 1
ATOM 642 C C . SER A 1 82 ? 12.871 -5.144 17.310 1.00 37.44 82 SER A C 1
ATOM 644 O O . SER A 1 82 ? 13.500 -5.996 16.686 1.00 37.44 82 SER A O 1
ATOM 646 N N . GLY A 1 83 ? 13.158 -3.840 17.202 1.00 37.59 83 GLY A N 1
ATOM 647 C CA . GLY A 1 83 ? 14.462 -3.420 16.667 1.00 37.59 83 GLY A CA 1
ATOM 648 C C . GLY A 1 83 ? 14.577 -2.095 15.916 1.00 37.59 83 GLY A C 1
ATOM 649 O O . GLY A 1 83 ? 15.707 -1.691 15.655 1.00 37.59 83 GLY A O 1
ATOM 650 N N . HIS A 1 84 ? 13.498 -1.387 15.567 1.00 43.78 84 HIS A N 1
ATOM 651 C CA . HIS A 1 84 ? 13.613 -0.146 14.777 1.00 43.78 84 HIS A CA 1
ATOM 652 C C . HIS A 1 84 ? 12.890 1.046 15.425 1.00 43.78 84 HIS A C 1
ATOM 654 O O . HIS A 1 84 ? 11.813 1.452 15.001 1.00 43.78 84 HIS A O 1
ATOM 660 N N . GLY A 1 85 ? 13.512 1.584 16.482 1.00 46.69 85 GLY A N 1
ATOM 661 C CA . GLY A 1 85 ? 13.379 2.955 17.009 1.00 46.69 85 GLY A CA 1
ATOM 662 C C . GLY A 1 85 ? 12.112 3.758 16.683 1.00 46.69 85 GLY A C 1
ATOM 663 O O . GLY A 1 85 ? 12.207 4.763 15.989 1.00 46.69 85 GLY A O 1
ATOM 664 N N . GLY A 1 86 ? 10.945 3.355 17.198 1.00 50.41 86 GLY A N 1
ATOM 665 C CA . GLY A 1 86 ? 9.723 4.177 17.159 1.00 50.41 86 GLY A CA 1
ATOM 666 C C . GLY A 1 86 ? 8.980 4.245 15.817 1.00 50.41 86 GLY A C 1
ATOM 667 O O . GLY A 1 86 ? 8.089 5.073 15.668 1.00 50.41 86 GLY A O 1
ATOM 668 N N . ARG A 1 87 ? 9.309 3.386 14.843 1.00 61.19 87 ARG A N 1
ATOM 669 C CA . ARG A 1 87 ? 8.748 3.427 13.473 1.00 61.19 87 ARG A CA 1
ATOM 670 C C . ARG A 1 87 ? 7.392 2.727 13.290 1.00 61.19 87 ARG A C 1
ATOM 672 O O . ARG A 1 87 ? 6.819 2.778 12.208 1.00 61.19 87 ARG A O 1
ATOM 679 N N . ILE A 1 88 ? 6.888 2.058 14.327 1.00 72.25 88 ILE A N 1
ATOM 680 C CA . ILE A 1 88 ? 5.639 1.283 14.294 1.00 72.25 88 ILE A CA 1
ATOM 681 C C . ILE A 1 88 ? 4.673 1.883 15.314 1.00 72.25 88 ILE A C 1
ATOM 683 O O . ILE A 1 88 ? 4.980 1.930 16.507 1.00 72.25 88 ILE A O 1
ATOM 687 N N . ARG A 1 89 ? 3.496 2.313 14.855 1.00 78.50 89 ARG A N 1
ATOM 688 C CA . ARG A 1 89 ? 2.388 2.732 15.720 1.00 78.50 89 ARG A CA 1
ATOM 689 C C . ARG A 1 89 ? 1.558 1.498 16.047 1.00 78.50 89 ARG A C 1
ATOM 691 O O . ARG A 1 89 ? 1.018 0.875 15.138 1.00 78.50 89 ARG A O 1
ATOM 698 N N . THR A 1 90 ? 1.470 1.129 17.322 1.00 82.25 90 THR A N 1
ATOM 699 C CA . THR A 1 90 ? 0.568 0.055 17.769 1.00 82.25 90 THR A CA 1
ATOM 700 C C . THR A 1 90 ? -0.797 0.643 18.098 1.00 82.25 90 THR A C 1
ATOM 702 O O . THR A 1 90 ? -0.882 1.722 18.677 1.00 82.25 90 THR A O 1
ATOM 705 N N . PHE A 1 91 ? -1.859 -0.056 17.701 1.00 85.25 91 PHE A N 1
ATOM 706 C CA . PHE A 1 91 ? -3.252 0.378 17.848 1.00 85.25 91 PHE A CA 1
ATOM 707 C C . PHE A 1 91 ? -3.511 1.812 17.338 1.00 85.25 91 PHE A C 1
ATOM 709 O O . PHE A 1 91 ? -4.002 2.648 18.100 1.00 85.25 91 PHE A O 1
ATOM 716 N N . PRO A 1 92 ? -3.176 2.114 16.068 1.00 88.31 92 PRO A N 1
ATOM 717 C CA . PRO A 1 92 ? -3.365 3.452 15.514 1.00 88.31 92 PRO A CA 1
ATOM 718 C C . PRO A 1 92 ? -4.850 3.847 15.479 1.00 88.31 92 PRO A C 1
ATOM 720 O O . PRO A 1 92 ? -5.733 2.997 15.320 1.00 88.31 92 PRO A O 1
ATOM 723 N N . ARG A 1 93 ? -5.118 5.149 15.588 1.00 92.00 93 ARG A N 1
ATOM 724 C CA . ARG A 1 93 ? -6.404 5.770 15.235 1.00 92.00 93 ARG A CA 1
ATOM 725 C C . ARG A 1 93 ? -6.435 6.082 13.743 1.00 92.00 93 ARG A C 1
ATOM 727 O O . ARG A 1 93 ? -5.387 6.108 13.102 1.00 92.00 93 ARG A O 1
ATOM 734 N N . LEU A 1 94 ? -7.614 6.376 13.188 1.00 91.81 94 LEU A N 1
ATOM 735 C CA . LEU A 1 94 ? -7.700 6.778 11.781 1.00 91.81 94 LEU A CA 1
ATOM 736 C C . LEU A 1 94 ? -6.869 8.039 11.504 1.00 91.81 94 LEU A C 1
ATOM 738 O O . LEU A 1 94 ? -6.170 8.100 10.498 1.00 91.81 94 LEU A O 1
ATOM 742 N N . SER A 1 95 ? -6.882 9.002 12.433 1.00 91.94 95 SER A N 1
ATOM 743 C CA . SER A 1 95 ? -6.100 10.246 12.352 1.00 91.94 95 SER A CA 1
ATOM 744 C C . SER A 1 95 ? -4.587 10.034 12.283 1.00 91.94 95 SER A C 1
ATOM 746 O O . SER A 1 95 ? -3.860 10.947 11.902 1.00 91.94 95 SER A O 1
ATOM 748 N N . ASP A 1 96 ? -4.109 8.853 12.680 1.00 89.88 96 ASP A N 1
ATOM 749 C CA . ASP A 1 96 ? -2.691 8.512 12.661 1.00 89.88 96 ASP A CA 1
ATOM 750 C C . ASP A 1 96 ? -2.267 7.890 11.326 1.00 89.88 96 ASP A C 1
ATOM 752 O O . ASP A 1 96 ? -1.077 7.637 11.144 1.00 89.88 96 ASP A O 1
ATOM 756 N N . LEU A 1 97 ? -3.206 7.590 10.422 1.00 91.50 97 LEU A N 1
ATOM 757 C CA . LEU A 1 97 ? -2.927 6.941 9.145 1.00 91.50 97 LEU A CA 1
ATOM 758 C C . LEU A 1 97 ? -2.816 7.962 8.018 1.00 91.50 97 LEU A C 1
ATOM 760 O O . LEU A 1 97 ? -3.627 8.879 7.892 1.00 91.50 97 LEU A O 1
ATOM 764 N N . GLN A 1 98 ? -1.841 7.750 7.141 1.00 92.31 98 GLN A N 1
ATOM 765 C CA . GLN A 1 98 ? -1.692 8.493 5.896 1.00 92.31 98 GLN A CA 1
ATOM 766 C C . GLN A 1 98 ? -1.717 7.548 4.692 1.00 92.31 98 GLN A C 1
ATOM 768 O O . GLN A 1 98 ? -1.188 6.438 4.788 1.00 92.31 98 GLN A O 1
ATOM 773 N N . PRO A 1 99 ? -2.271 7.974 3.539 1.00 94.31 99 PRO A N 1
ATOM 774 C CA . PRO A 1 99 ? -2.178 7.212 2.298 1.00 94.31 99 PRO A CA 1
ATOM 775 C C . PRO A 1 99 ? -0.750 6.725 2.021 1.00 94.31 99 PRO A C 1
ATOM 777 O O . PRO A 1 99 ? 0.220 7.489 2.103 1.00 94.31 99 PRO A O 1
ATOM 780 N N . GLY A 1 100 ? -0.635 5.432 1.738 1.00 90.88 100 GLY A N 1
ATOM 781 C CA . GLY A 1 100 ? 0.612 4.696 1.566 1.00 90.88 100 GLY A CA 1
ATOM 782 C C . GLY A 1 100 ? 1.111 3.976 2.822 1.00 90.88 100 GLY A C 1
ATOM 783 O O . GLY A 1 100 ? 2.012 3.153 2.697 1.00 90.88 100 GLY A O 1
ATOM 784 N N . ASP A 1 101 ? 0.547 4.228 4.009 1.00 91.44 101 ASP A N 1
ATOM 785 C CA . ASP A 1 101 ? 0.954 3.525 5.231 1.00 91.44 101 ASP A CA 1
ATOM 786 C C . ASP A 1 101 ? 0.689 2.019 5.136 1.00 91.44 101 ASP A C 1
ATOM 788 O O . ASP A 1 101 ? -0.329 1.558 4.609 1.00 91.44 101 ASP A O 1
ATOM 792 N N . PHE A 1 102 ? 1.606 1.238 5.701 1.00 89.06 102 PHE A N 1
ATOM 793 C CA . PHE A 1 102 ? 1.472 -0.212 5.779 1.00 89.06 102 PHE A CA 1
ATOM 794 C C . PHE A 1 102 ? 0.757 -0.572 7.073 1.00 89.06 102 PHE A C 1
ATOM 796 O O . PHE A 1 102 ? 1.228 -0.225 8.154 1.00 89.06 102 PHE A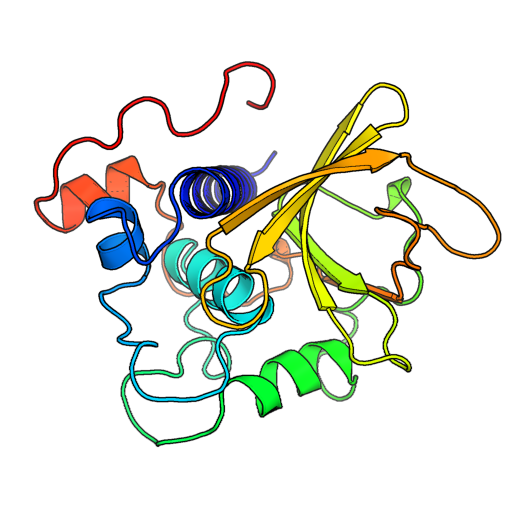 O 1
ATOM 803 N N . ILE A 1 103 ? -0.362 -1.283 6.980 1.00 89.69 103 ILE A N 1
ATOM 804 C CA . ILE A 1 103 ? -1.197 -1.638 8.129 1.00 89.69 103 ILE A CA 1
ATOM 805 C C . ILE A 1 103 ? -1.228 -3.147 8.354 1.00 89.69 103 ILE A C 1
ATOM 807 O O . ILE A 1 103 ? -1.227 -3.933 7.409 1.00 89.69 103 ILE A O 1
ATOM 811 N N . GLY A 1 104 ? -1.264 -3.549 9.623 1.00 86.19 104 GLY A N 1
ATOM 812 C CA . GLY A 1 104 ? -1.359 -4.938 10.064 1.00 86.19 104 GLY A CA 1
ATOM 813 C C . GLY A 1 104 ? -2.652 -5.213 10.827 1.00 86.19 104 GLY A C 1
ATOM 814 O O . GLY A 1 104 ? -3.044 -4.432 11.694 1.00 86.19 104 GLY A O 1
ATOM 815 N N . TYR A 1 105 ? -3.287 -6.348 10.547 1.00 84.25 105 TYR A N 1
ATOM 816 C CA . TYR A 1 105 ? -4.529 -6.805 11.166 1.00 84.25 105 TYR A CA 1
ATOM 817 C C . TYR A 1 105 ? -4.332 -8.017 12.071 1.00 84.25 105 TYR A C 1
ATOM 819 O O . TYR A 1 105 ? -3.554 -8.913 11.742 1.00 84.25 105 TYR A O 1
ATOM 827 N N . ASP A 1 106 ? -5.145 -8.080 13.133 1.00 74.00 106 ASP A N 1
ATOM 828 C CA . ASP A 1 106 ? -5.421 -9.264 13.966 1.00 74.00 106 ASP A CA 1
ATOM 829 C C . ASP A 1 106 ? -4.210 -10.199 14.180 1.00 74.00 106 ASP A C 1
ATOM 831 O O . ASP A 1 106 ? -4.227 -11.369 13.781 1.00 74.00 106 ASP A O 1
ATOM 835 N N . PHE A 1 107 ? -3.168 -9.667 14.826 1.00 64.25 107 PHE A N 1
ATOM 836 C CA . PHE A 1 107 ? -1.905 -10.351 15.134 1.00 64.25 107 PHE A CA 1
ATOM 837 C C . PHE A 1 107 ? -2.091 -11.777 15.692 1.00 64.25 107 PHE A C 1
ATOM 839 O O . PHE A 1 107 ? -1.451 -12.716 15.229 1.00 64.25 107 PHE A O 1
ATOM 846 N N . ASP A 1 108 ? -3.046 -11.968 16.606 1.00 57.41 108 ASP A N 1
ATOM 847 C CA . ASP A 1 108 ? -3.271 -13.249 17.294 1.00 57.41 108 ASP A CA 1
ATOM 848 C C . ASP A 1 108 ? -4.074 -14.285 16.479 1.00 57.41 108 ASP A C 1
ATOM 850 O O . ASP A 1 108 ? -4.280 -15.408 16.937 1.00 57.41 108 ASP A O 1
ATOM 854 N N . ARG A 1 109 ? -4.597 -13.928 15.295 1.00 57.25 109 ARG A N 1
ATOM 855 C CA . ARG A 1 109 ? -5.560 -14.760 14.537 1.00 57.25 109 ARG A CA 1
ATOM 856 C C . ARG A 1 109 ? -5.150 -14.989 13.085 1.00 57.25 109 ARG A C 1
ATOM 858 O O . ARG A 1 109 ? -5.971 -14.913 12.173 1.00 57.25 109 ARG A O 1
ATOM 865 N N . GLY A 1 110 ? -3.869 -15.273 12.878 1.00 60.69 110 GLY A N 1
ATOM 866 C CA . GLY A 1 110 ? -3.320 -15.630 11.570 1.00 60.69 110 GLY A CA 1
ATOM 867 C C . GLY A 1 110 ? -2.731 -14.465 10.778 1.00 60.69 110 GLY A C 1
ATOM 868 O O . GLY A 1 110 ? -2.127 -14.739 9.750 1.00 60.69 110 GLY A O 1
ATOM 869 N N . GLY A 1 111 ? -2.845 -13.222 11.275 1.00 72.31 111 GLY A N 1
ATOM 870 C CA . GLY A 1 111 ? -2.165 -12.034 10.751 1.00 72.31 111 GLY A CA 1
ATOM 871 C C . GLY A 1 111 ? -2.553 -11.653 9.318 1.00 72.31 111 GLY A C 1
ATOM 872 O O . GLY A 1 111 ? -2.807 -12.486 8.454 1.00 72.31 111 GLY A O 1
ATOM 873 N N . HIS A 1 112 ? -2.637 -10.363 9.020 1.00 80.75 112 HIS A N 1
ATOM 874 C CA . HIS A 1 112 ? -2.753 -9.902 7.631 1.00 80.75 112 HIS A CA 1
ATOM 875 C C . HIS A 1 112 ? -2.175 -8.510 7.501 1.00 80.75 112 HIS A C 1
ATOM 877 O O . HIS A 1 112 ? -2.148 -7.779 8.483 1.00 80.75 112 HIS A O 1
ATOM 883 N N . ALA A 1 113 ? -1.753 -8.139 6.303 1.00 82.12 113 ALA A N 1
ATOM 884 C CA . ALA A 1 113 ? -1.241 -6.817 6.015 1.00 82.12 113 ALA A CA 1
ATOM 885 C C . ALA A 1 113 ? -1.979 -6.208 4.824 1.00 82.12 113 ALA A C 1
ATOM 887 O O . ALA A 1 113 ? -2.523 -6.924 3.986 1.00 82.12 113 ALA A O 1
ATOM 888 N N . ALA A 1 114 ? -2.013 -4.890 4.767 1.00 88.88 114 ALA A N 1
ATOM 889 C CA . ALA A 1 114 ? -2.508 -4.145 3.623 1.00 88.88 114 ALA A CA 1
ATOM 890 C C . ALA A 1 114 ? -1.775 -2.807 3.534 1.00 88.88 114 ALA A C 1
ATOM 892 O O . ALA A 1 114 ? -1.070 -2.404 4.462 1.00 88.88 114 ALA A O 1
ATOM 893 N N . ILE A 1 115 ? -1.967 -2.115 2.422 1.00 91.31 115 ILE A N 1
ATOM 894 C CA . ILE A 1 115 ? -1.573 -0.722 2.242 1.00 91.31 115 ILE A CA 1
ATOM 895 C C . ILE A 1 115 ? -2.841 0.118 2.357 1.00 91.31 115 ILE A C 1
ATOM 897 O O . ILE A 1 115 ? -3.835 -0.158 1.685 1.00 91.31 115 ILE A O 1
ATOM 901 N N . TYR A 1 116 ? -2.824 1.116 3.234 1.00 94.12 116 TYR A N 1
ATOM 902 C CA . TYR A 1 116 ? -3.912 2.076 3.380 1.00 94.12 116 TYR A CA 1
ATOM 903 C C . TYR A 1 116 ? -3.841 3.101 2.246 1.00 94.12 116 TYR A C 1
ATOM 905 O O . TYR A 1 116 ? -2.819 3.758 2.071 1.00 94.12 116 TYR A O 1
ATOM 913 N N . LEU A 1 117 ? -4.909 3.231 1.462 1.00 93.50 117 LEU A N 1
ATOM 914 C CA . LEU A 1 117 ? -4.959 4.124 0.298 1.00 93.50 117 LEU A CA 1
ATOM 915 C C . LEU A 1 117 ? -5.604 5.477 0.622 1.00 93.50 117 LEU A C 1
ATOM 917 O O . LEU A 1 117 ? -5.393 6.442 -0.099 1.00 93.50 117 LEU A O 1
ATOM 921 N N . GLY A 1 118 ? -6.350 5.562 1.722 1.00 92.62 118 GLY A N 1
ATOM 922 C CA . GLY A 1 118 ? -7.063 6.766 2.136 1.00 92.62 118 GLY A CA 1
ATOM 923 C C . GLY A 1 118 ? -8.416 6.435 2.750 1.00 92.62 118 GLY A C 1
ATOM 924 O O . GLY A 1 118 ? -8.796 5.266 2.846 1.00 92.62 118 GLY A O 1
ATOM 925 N N . ALA A 1 119 ? -9.131 7.469 3.180 1.00 92.56 119 ALA A N 1
ATOM 926 C CA . ALA A 1 119 ? -10.493 7.345 3.668 1.00 92.56 119 ALA A CA 1
ATOM 927 C C . ALA A 1 119 ? -11.312 8.585 3.330 1.00 92.56 119 ALA A C 1
ATOM 929 O O . ALA A 1 119 ? -10.808 9.704 3.416 1.00 92.56 119 ALA A O 1
ATOM 930 N N . GLU A 1 120 ? -12.580 8.360 3.016 1.00 89.31 120 GLU A N 1
ATOM 931 C CA . GLU A 1 120 ? -13.575 9.384 2.722 1.00 89.31 120 GLU A CA 1
ATOM 932 C C . GLU A 1 120 ? -14.957 8.860 3.136 1.00 89.31 120 GLU A C 1
ATOM 934 O O . GLU A 1 120 ? -15.201 7.653 3.093 1.00 89.31 120 GLU A O 1
ATOM 939 N N . ASP A 1 121 ? -15.836 9.741 3.620 1.00 89.31 121 ASP A N 1
ATOM 940 C CA . ASP A 1 121 ? -17.232 9.422 3.964 1.00 89.31 121 ASP A CA 1
ATOM 941 C C . ASP A 1 121 ? -17.431 8.164 4.838 1.00 89.31 121 ASP A C 1
ATOM 943 O O . ASP A 1 121 ? -18.367 7.381 4.671 1.00 89.31 121 ASP A O 1
ATOM 947 N N . GLY A 1 122 ? -16.533 7.952 5.808 1.00 88.75 122 GLY A N 1
ATOM 948 C CA . GLY A 1 122 ? -16.596 6.811 6.732 1.00 88.75 122 GLY A CA 1
ATOM 949 C C . GLY A 1 122 ? -16.160 5.471 6.125 1.00 88.75 122 GLY A C 1
ATOM 950 O O . GLY A 1 122 ? -16.327 4.422 6.756 1.00 88.75 122 GLY A O 1
ATOM 951 N N . VAL A 1 123 ? -15.567 5.489 4.932 1.00 92.25 123 VAL A N 1
ATOM 952 C CA . VAL A 1 123 ? -15.017 4.322 4.242 1.00 92.25 123 VAL A CA 1
ATOM 953 C C . VAL A 1 123 ? -13.518 4.508 4.036 1.00 92.25 123 VAL A C 1
ATOM 955 O O . VAL A 1 123 ? -13.065 5.512 3.505 1.00 92.25 123 VAL A O 1
ATOM 958 N N . ALA A 1 124 ? -12.733 3.518 4.448 1.00 93.75 124 ALA A N 1
ATOM 959 C CA . ALA A 1 124 ? -11.314 3.423 4.143 1.00 93.75 124 ALA A CA 1
ATOM 960 C C . ALA A 1 124 ? -11.094 2.537 2.919 1.00 93.75 124 ALA A C 1
ATOM 962 O O . ALA A 1 124 ? -11.751 1.507 2.767 1.00 93.75 124 ALA A O 1
ATOM 963 N N . LEU A 1 125 ? -10.107 2.878 2.104 1.00 93.69 125 LEU A N 1
ATOM 964 C CA . LEU A 1 125 ? -9.648 2.048 1.002 1.00 93.69 125 LEU A CA 1
ATOM 965 C C . LEU A 1 125 ? -8.331 1.380 1.362 1.00 93.69 125 LEU A C 1
ATOM 967 O O . LEU A 1 125 ? -7.420 2.003 1.912 1.00 93.69 125 LEU A O 1
ATOM 971 N N . THR A 1 126 ? -8.231 0.090 1.056 1.00 93.31 126 THR A N 1
ATOM 972 C CA . THR A 1 126 ? -7.020 -0.691 1.316 1.00 93.31 126 THR A CA 1
ATOM 973 C C . THR A 1 126 ? -6.700 -1.610 0.150 1.00 93.31 126 THR A C 1
ATOM 975 O O . THR A 1 126 ? -7.606 -2.246 -0.390 1.00 93.31 126 THR A O 1
ATOM 978 N N . ALA A 1 127 ? -5.417 -1.730 -0.171 1.00 90.12 127 ALA A N 1
ATOM 979 C CA . ALA A 1 127 ? -4.884 -2.683 -1.136 1.00 90.12 127 ALA A CA 1
ATOM 980 C C . ALA A 1 127 ? -4.187 -3.839 -0.409 1.00 90.12 127 ALA A C 1
ATOM 982 O O . ALA A 1 127 ? -3.352 -3.609 0.467 1.00 90.12 127 ALA A O 1
ATOM 983 N N . ASP A 1 128 ? -4.492 -5.082 -0.774 1.00 85.12 128 ASP A N 1
ATOM 984 C CA . ASP A 1 128 ? -3.731 -6.245 -0.311 1.00 85.12 128 ASP A CA 1
ATOM 985 C C . ASP A 1 128 ? -3.622 -7.34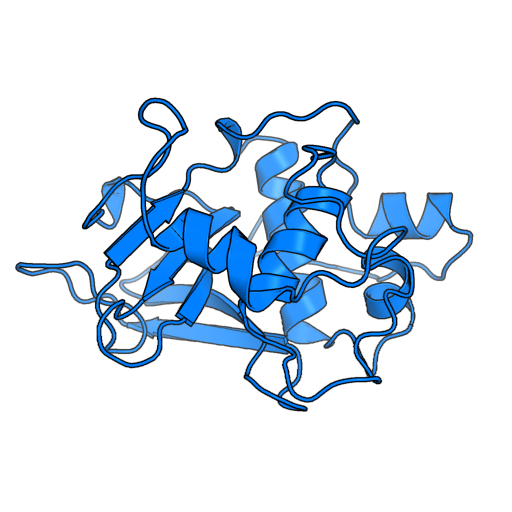2 -1.372 1.00 85.12 128 ASP A C 1
ATOM 987 O O . ASP A 1 128 ? -4.305 -7.314 -2.397 1.00 85.12 128 ASP A O 1
ATOM 991 N N . TYR A 1 129 ? -2.745 -8.317 -1.113 1.00 74.44 129 TYR A N 1
ATOM 992 C CA . TYR A 1 129 ? -2.791 -9.614 -1.785 1.00 74.44 129 TYR A CA 1
ATOM 993 C C . TYR A 1 129 ? -3.480 -10.634 -0.891 1.00 74.44 129 TYR A C 1
ATOM 995 O O . TYR A 1 129 ? -3.087 -10.858 0.259 1.00 74.44 129 TYR A O 1
ATOM 1003 N N . GLY A 1 130 ? -4.486 -11.306 -1.447 1.00 59.47 130 GLY A N 1
ATOM 1004 C CA . GLY A 1 130 ? -5.042 -12.498 -0.821 1.00 59.47 130 GLY A CA 1
ATOM 1005 C C . GLY A 1 130 ? -3.980 -13.599 -0.714 1.00 59.47 130 GLY A C 1
ATOM 1006 O O . GLY A 1 130 ? -3.052 -13.668 -1.520 1.00 59.47 130 GLY A O 1
ATOM 1007 N N . GLN A 1 131 ? -4.115 -14.498 0.265 1.00 50.59 131 GLN A N 1
ATOM 1008 C CA . GLN A 1 131 ? -3.275 -15.700 0.296 1.00 50.59 131 GLN A CA 1
ATOM 1009 C C . GLN A 1 131 ? -3.504 -16.556 -0.961 1.00 50.59 131 GLN A C 1
ATOM 1011 O O . GLN A 1 131 ? -4.619 -16.599 -1.473 1.00 50.59 131 GLN A O 1
ATOM 1016 N N . ALA A 1 132 ? -2.435 -17.216 -1.428 1.00 48.94 132 ALA A N 1
ATOM 1017 C CA . ALA A 1 132 ? -2.379 -18.227 -2.497 1.00 48.94 132 ALA A CA 1
ATOM 1018 C C . ALA A 1 132 ? -3.410 -18.076 -3.641 1.00 48.94 132 ALA A C 1
ATOM 1020 O O . ALA A 1 132 ? -4.563 -18.481 -3.522 1.00 48.94 132 ALA A O 1
ATOM 1021 N N . LYS A 1 133 ? -2.952 -17.600 -4.810 1.00 50.28 133 LYS A N 1
ATOM 1022 C CA . LYS A 1 133 ? -3.732 -17.474 -6.068 1.00 50.28 133 LYS A CA 1
ATOM 1023 C C . LYS A 1 133 ? -4.855 -16.422 -6.065 1.00 50.28 133 LYS A C 1
ATOM 1025 O O . LYS A 1 133 ? -5.527 -16.274 -7.078 1.00 50.28 133 LYS A O 1
ATOM 1030 N N . GLY A 1 134 ? -5.051 -15.686 -4.969 1.00 50.91 134 GLY A N 1
ATOM 1031 C CA . GLY A 1 134 ? -6.167 -14.746 -4.800 1.00 50.91 134 GLY A CA 1
ATOM 1032 C C . GLY A 1 134 ? -6.110 -13.449 -5.616 1.00 50.91 134 GLY A C 1
ATOM 1033 O O . GLY A 1 134 ? -7.098 -12.712 -5.591 1.00 50.91 134 GLY A O 1
ATOM 1034 N N . GLY A 1 135 ? -5.001 -13.190 -6.319 1.00 63.78 135 GLY A N 1
ATOM 1035 C CA . GLY A 1 135 ? -4.760 -11.930 -7.024 1.00 63.78 135 GLY A CA 1
ATOM 1036 C C . GLY A 1 135 ? -4.582 -10.741 -6.075 1.00 63.78 135 GLY A C 1
ATOM 1037 O O . GLY A 1 135 ? -4.672 -10.876 -4.849 1.00 63.78 135 GLY A O 1
ATOM 1038 N N . GLY A 1 136 ? -4.308 -9.580 -6.665 1.00 72.81 136 GLY A N 1
ATOM 1039 C CA . GLY A 1 136 ? -4.447 -8.310 -5.968 1.00 72.81 136 GLY A CA 1
ATOM 1040 C C . GLY A 1 136 ? -5.913 -8.010 -5.681 1.00 72.81 136 GLY A C 1
ATOM 1041 O O . GLY A 1 136 ? -6.788 -8.486 -6.408 1.00 72.81 136 GLY A O 1
ATOM 1042 N N . ARG A 1 137 ? -6.194 -7.287 -4.590 1.00 84.50 137 ARG A N 1
ATOM 1043 C CA . ARG A 1 137 ? -7.555 -6.858 -4.255 1.00 84.50 137 ARG A CA 1
ATOM 1044 C C . ARG A 1 137 ? -7.587 -5.471 -3.636 1.00 84.50 137 ARG A C 1
ATOM 1046 O O . ARG A 1 137 ? -6.851 -5.175 -2.692 1.00 84.50 137 ARG A O 1
ATOM 1053 N N . LEU A 1 138 ? -8.521 -4.668 -4.132 1.00 88.12 138 LEU A N 1
ATOM 1054 C CA . LEU A 1 138 ? -8.959 -3.419 -3.527 1.00 88.12 138 LEU A CA 1
ATOM 1055 C C . LEU A 1 138 ? -10.168 -3.688 -2.629 1.00 88.12 138 LEU A C 1
ATOM 1057 O O . LEU A 1 138 ? -11.081 -4.427 -3.000 1.00 88.12 138 LEU A O 1
ATOM 1061 N N . TYR A 1 139 ? -10.180 -3.084 -1.445 1.00 89.00 139 TYR A N 1
ATOM 1062 C CA . TYR A 1 139 ? -11.301 -3.185 -0.517 1.00 89.00 139 TYR A CA 1
ATOM 1063 C C . TYR A 1 139 ? -11.764 -1.814 -0.056 1.00 89.00 139 TYR A C 1
ATOM 1065 O O . TYR A 1 139 ? -10.991 -1.062 0.537 1.00 89.00 139 TYR A O 1
ATOM 1073 N N . SER A 1 140 ? -13.063 -1.576 -0.213 1.00 91.56 140 SER A N 1
ATOM 1074 C CA . SER A 1 140 ? -13.801 -0.542 0.505 1.00 91.56 140 SER A CA 1
ATOM 1075 C C . SER A 1 140 ? -14.208 -1.077 1.872 1.00 91.56 140 SER A C 1
ATOM 1077 O O . SER A 1 140 ? -14.962 -2.044 1.997 1.00 91.56 140 SER A O 1
ATOM 1079 N N . CYS A 1 141 ? -13.658 -0.474 2.915 1.00 91.56 141 CYS A N 1
ATOM 1080 C CA . CYS A 1 141 ? -13.755 -0.928 4.288 1.00 91.56 141 CYS A CA 1
ATOM 1081 C C . CYS A 1 141 ? -14.541 0.091 5.112 1.00 91.56 141 CYS A C 1
ATOM 1083 O O . CYS A 1 141 ? -14.035 1.193 5.315 1.00 91.56 141 CYS A O 1
ATOM 1085 N N . PRO A 1 142 ? -15.711 -0.261 5.670 1.00 93.06 142 PRO A N 1
ATOM 1086 C CA . PRO A 1 142 ? -16.351 0.58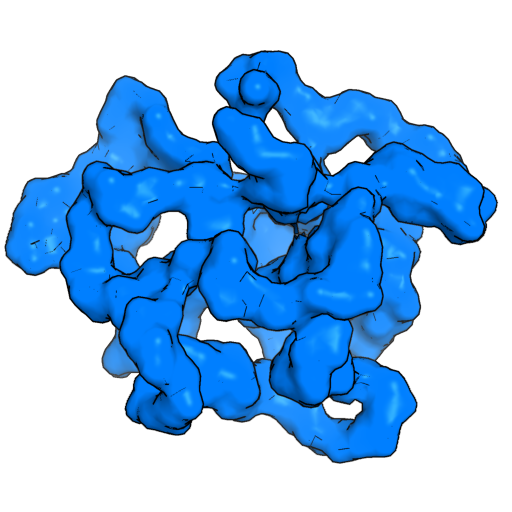4 6.667 1.00 93.06 142 PRO A CA 1
ATOM 1087 C C . PRO A 1 142 ? -15.383 0.862 7.816 1.00 93.06 142 PRO A C 1
ATOM 1089 O O . PRO A 1 142 ? -14.741 -0.066 8.330 1.00 93.06 142 PRO A O 1
ATOM 1092 N N . ILE A 1 143 ? -15.280 2.129 8.202 1.00 94.19 143 ILE A N 1
ATOM 1093 C CA . ILE A 1 143 ? -14.478 2.552 9.342 1.00 94.19 143 ILE A CA 1
ATOM 1094 C C . ILE A 1 143 ? -15.321 2.382 10.599 1.00 94.19 143 ILE A C 1
ATOM 1096 O O . ILE A 1 143 ? -16.413 2.934 10.715 1.00 94.19 143 ILE A O 1
ATOM 1100 N N . VAL A 1 144 ? -14.792 1.639 11.567 1.00 94.06 144 VAL A N 1
ATOM 1101 C CA . VAL A 1 144 ? -15.361 1.588 12.915 1.00 94.06 144 VAL A CA 1
ATOM 1102 C C . VAL A 1 144 ? -14.312 2.083 13.895 1.00 94.06 144 VAL A C 1
ATOM 1104 O O . VAL A 1 144 ? -13.294 1.421 14.123 1.00 94.06 144 VAL A O 1
ATOM 1107 N N . GLU A 1 145 ? -14.576 3.246 14.481 1.00 83.31 145 GLU A N 1
ATOM 1108 C CA . GLU A 1 145 ? -13.780 3.797 15.572 1.00 83.31 145 GLU A CA 1
ATOM 1109 C C . GLU A 1 145 ? -14.374 3.384 16.925 1.00 83.31 145 GLU A C 1
ATOM 1111 O O . GLU A 1 145 ? -15.583 3.423 17.149 1.00 83.31 145 GLU A O 1
ATOM 1116 N N . GLY A 1 146 ? -13.512 2.931 17.831 1.00 83.19 146 GLY A N 1
ATOM 1117 C CA . GLY A 1 146 ? -13.876 2.444 19.159 1.00 83.19 146 GLY A CA 1
ATOM 1118 C C . GLY A 1 146 ? -12.616 2.238 19.993 1.00 83.19 146 GLY A C 1
ATOM 1119 O O . GLY A 1 146 ? -11.633 2.951 19.813 1.00 83.19 146 GLY A O 1
ATOM 1120 N N . ALA A 1 147 ? -12.586 1.222 20.860 1.00 83.62 147 ALA A N 1
ATOM 1121 C CA . ALA A 1 147 ? -11.373 0.899 21.627 1.00 83.62 147 ALA A CA 1
ATOM 1122 C C . ALA A 1 147 ? -10.152 0.574 20.736 1.00 83.62 147 ALA A C 1
ATOM 1124 O O . ALA A 1 147 ? -9.012 0.728 21.167 1.00 83.62 147 ALA A O 1
ATOM 1125 N N . ARG A 1 148 ? -10.389 0.108 19.503 1.00 87.94 148 ARG A N 1
ATOM 1126 C CA . ARG A 1 148 ? -9.383 -0.080 18.448 1.00 87.94 148 ARG A CA 1
ATOM 1127 C C . ARG A 1 148 ? -10.000 0.309 17.111 1.00 87.94 148 ARG A C 1
ATOM 1129 O O . ARG A 1 148 ? -11.165 -0.023 16.884 1.00 87.94 148 ARG A O 1
ATOM 1136 N N . LEU A 1 149 ? -9.220 0.934 16.230 1.00 93.75 149 LEU A N 1
ATOM 1137 C CA . LEU A 1 149 ? -9.614 1.130 14.836 1.00 93.75 149 LEU A CA 1
ATOM 1138 C C . LEU A 1 149 ? -9.888 -0.232 14.193 1.00 93.75 149 LEU A C 1
ATOM 1140 O O . LEU A 1 149 ? -9.080 -1.160 14.318 1.00 93.75 149 LEU A O 1
ATOM 1144 N N . ARG A 1 150 ? -11.017 -0.357 13.493 1.00 93.94 150 ARG A N 1
ATOM 1145 C CA . ARG A 1 150 ? -11.310 -1.540 12.685 1.00 93.94 150 ARG A CA 1
ATOM 1146 C C . ARG A 1 150 ? -11.578 -1.153 11.246 1.00 93.94 150 ARG A C 1
ATOM 1148 O O . ARG A 1 150 ? -12.434 -0.316 10.984 1.00 93.94 150 ARG A O 1
ATOM 1155 N N . LEU A 1 151 ? -10.896 -1.843 10.338 1.00 91.94 151 LEU A N 1
ATOM 1156 C CA . LEU A 1 151 ? -11.152 -1.806 8.902 1.00 91.94 151 LEU A CA 1
ATOM 1157 C C . LEU A 1 151 ? -11.454 -3.237 8.456 1.00 91.94 151 LEU A C 1
ATOM 1159 O O . LEU A 1 151 ? -10.859 -4.191 8.963 1.00 91.94 151 LEU A O 1
ATOM 1163 N N . ARG A 1 152 ? -12.407 -3.414 7.538 1.00 85.31 152 ARG A N 1
ATOM 1164 C CA . ARG A 1 152 ? -12.819 -4.744 7.046 1.00 85.31 152 ARG A CA 1
ATOM 1165 C C . ARG A 1 152 ? -13.321 -5.683 8.158 1.00 85.31 152 ARG A C 1
ATOM 1167 O O . ARG A 1 152 ? -13.142 -6.897 8.093 1.00 85.31 152 ARG A O 1
ATOM 1174 N N . GLY A 1 153 ? -13.884 -5.112 9.227 1.00 87.44 153 GLY A N 1
ATOM 1175 C CA . GLY A 1 153 ? -14.299 -5.845 10.429 1.00 87.44 153 GLY A CA 1
ATOM 1176 C C . GLY A 1 153 ? -13.146 -6.346 11.313 1.00 87.44 153 GLY A C 1
ATOM 1177 O O . GLY A 1 153 ? -13.403 -6.945 12.359 1.00 87.44 153 GLY A O 1
ATOM 1178 N N . ARG A 1 154 ? -11.888 -6.074 10.955 1.00 87.88 154 ARG A N 1
ATOM 1179 C CA . ARG A 1 154 ? -10.672 -6.552 11.632 1.00 87.88 154 ARG A CA 1
ATOM 1180 C C . ARG A 1 154 ? -9.995 -5.424 12.390 1.00 87.88 154 ARG A C 1
ATOM 1182 O O . ARG A 1 154 ? -10.035 -4.284 11.938 1.00 87.88 154 ARG A O 1
ATOM 1189 N N . ALA A 1 155 ? -9.387 -5.717 13.536 1.00 89.56 155 ALA A N 1
ATOM 1190 C CA . ALA A 1 155 ? -8.691 -4.688 14.300 1.00 89.56 155 ALA A CA 1
ATOM 1191 C C . ALA A 1 155 ? -7.364 -4.341 13.618 1.00 89.56 155 ALA A C 1
ATOM 1193 O O . ALA A 1 155 ? -6.562 -5.235 13.337 1.00 89.56 155 ALA A O 1
ATOM 1194 N N . VAL A 1 156 ? -7.126 -3.048 13.391 1.00 90.12 156 VAL A N 1
ATOM 1195 C CA . VAL A 1 156 ? -5.817 -2.550 12.965 1.00 90.12 156 VAL A CA 1
ATOM 1196 C C . VAL A 1 156 ? -4.910 -2.567 14.188 1.00 90.12 156 VAL A C 1
ATOM 1198 O O . VAL A 1 156 ? -5.116 -1.843 15.162 1.00 90.12 156 VAL A O 1
ATOM 1201 N N . TRP A 1 157 ? -3.941 -3.474 14.169 1.00 86.56 157 TRP A N 1
ATOM 1202 C CA . TRP A 1 157 ? -3.033 -3.710 15.284 1.00 86.56 157 TRP A CA 1
ATOM 1203 C C . TRP A 1 157 ? -1.769 -2.858 15.172 1.00 86.56 157 TRP A C 1
ATOM 1205 O O . TRP A 1 157 ? -1.285 -2.359 16.185 1.00 86.56 157 TRP A O 1
ATOM 1215 N N . ALA A 1 158 ? -1.272 -2.643 13.953 1.00 83.81 158 ALA A N 1
ATOM 1216 C CA . ALA A 1 158 ? -0.126 -1.780 13.704 1.00 83.81 158 ALA A CA 1
ATOM 1217 C C . ALA A 1 158 ? -0.278 -0.974 12.419 1.00 83.81 158 ALA A C 1
ATOM 1219 O O . ALA A 1 158 ? -0.933 -1.418 11.476 1.00 83.81 158 ALA A O 1
ATOM 1220 N N . ALA A 1 159 ? 0.389 0.174 12.388 1.00 87.25 159 ALA A N 1
ATOM 1221 C CA . ALA A 1 159 ? 0.671 0.930 11.181 1.00 87.25 159 ALA A CA 1
ATOM 1222 C C . ALA A 1 159 ? 2.146 1.329 11.136 1.00 87.25 159 ALA A C 1
ATOM 1224 O O . ALA A 1 159 ? 2.755 1.635 12.167 1.00 87.25 159 ALA A O 1
ATOM 1225 N N . VAL A 1 160 ? 2.704 1.347 9.932 1.00 83.44 160 VAL A N 1
ATOM 1226 C CA . VAL A 1 160 ? 4.040 1.859 9.658 1.00 83.44 160 VAL A CA 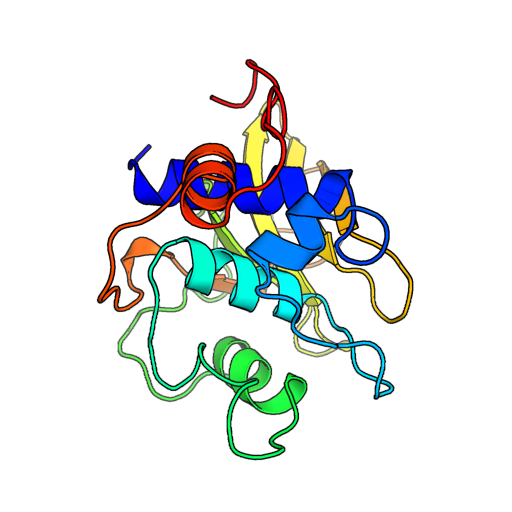1
ATOM 1227 C C . VAL A 1 160 ? 3.946 3.005 8.683 1.00 83.44 160 VAL A C 1
ATOM 1229 O O . VAL A 1 160 ? 3.415 2.880 7.580 1.00 83.44 160 VAL A O 1
ATOM 1232 N N . ASP A 1 161 ? 4.529 4.106 9.131 1.00 84.50 161 ASP A N 1
ATOM 1233 C CA . ASP A 1 161 ? 4.728 5.299 8.342 1.00 84.50 161 ASP A CA 1
ATOM 1234 C C . ASP A 1 161 ? 5.854 5.040 7.342 1.00 84.50 161 ASP A C 1
ATOM 1236 O O . ASP A 1 161 ? 7.024 4.883 7.715 1.00 84.50 161 ASP A O 1
ATOM 1240 N N . VAL A 1 162 ? 5.495 4.961 6.064 1.00 80.94 162 VAL A N 1
ATOM 1241 C CA . VAL A 1 162 ? 6.444 4.639 4.996 1.00 80.94 162 VAL A CA 1
ATOM 1242 C C . VAL A 1 162 ? 7.563 5.665 4.872 1.00 80.94 162 VAL A C 1
ATOM 1244 O O . VAL A 1 162 ? 8.653 5.298 4.441 1.00 80.94 162 VAL A O 1
ATOM 1247 N N . ASP A 1 163 ? 7.378 6.912 5.307 1.00 80.94 163 ASP A N 1
ATOM 1248 C CA . ASP A 1 163 ? 8.446 7.917 5.269 1.00 80.94 163 ASP A CA 1
ATOM 1249 C C . ASP A 1 163 ? 9.547 7.646 6.310 1.00 80.94 163 ASP A C 1
ATOM 1251 O O . ASP A 1 163 ? 10.646 8.190 6.210 1.00 80.94 163 ASP A O 1
ATOM 1255 N N . THR A 1 164 ? 9.301 6.752 7.273 1.00 76.88 164 THR A N 1
ATOM 1256 C CA . THR A 1 164 ? 10.304 6.319 8.261 1.00 76.88 164 THR A CA 1
ATOM 1257 C C . THR A 1 164 ? 11.214 5.192 7.761 1.00 76.88 164 THR A C 1
ATOM 1259 O O . THR A 1 164 ? 12.173 4.811 8.446 1.00 76.88 164 THR A O 1
ATOM 1262 N N . LEU A 1 165 ? 10.930 4.639 6.577 1.00 75.94 165 LEU A N 1
ATOM 1263 C CA . LEU A 1 165 ? 11.774 3.633 5.940 1.00 75.94 165 LEU A CA 1
ATOM 1264 C C . LEU A 1 165 ? 13.033 4.276 5.338 1.00 75.94 165 LEU A C 1
ATOM 1266 O O . LEU A 1 165 ? 13.065 5.456 4.992 1.00 75.94 165 LEU A O 1
ATOM 1270 N N . THR A 1 166 ? 14.100 3.488 5.205 1.00 74.19 166 THR A N 1
ATOM 1271 C CA . THR A 1 166 ? 15.355 3.963 4.613 1.00 74.19 166 THR A CA 1
ATOM 1272 C C . THR A 1 166 ? 15.319 3.778 3.099 1.00 74.19 166 THR A C 1
ATOM 1274 O O . THR A 1 166 ? 15.365 2.652 2.603 1.00 74.19 166 THR A O 1
ATOM 1277 N N . TYR A 1 167 ? 15.281 4.885 2.362 1.00 74.31 167 TYR A N 1
ATOM 1278 C CA . TYR A 1 167 ? 15.317 4.898 0.900 1.00 74.31 167 TYR A CA 1
ATOM 1279 C C . TYR A 1 167 ? 16.716 5.250 0.413 1.00 74.31 167 TYR A C 1
ATOM 1281 O O . TYR A 1 167 ? 17.313 6.216 0.881 1.00 74.31 167 TYR A O 1
ATOM 1289 N N . THR A 1 168 ? 17.231 4.469 -0.529 1.00 77.31 168 THR A N 1
ATOM 1290 C CA . THR A 1 168 ? 18.565 4.683 -1.118 1.00 77.31 168 THR A CA 1
ATOM 1291 C C . THR A 1 168 ? 18.503 4.866 -2.633 1.00 77.31 168 THR A C 1
ATOM 1293 O O . THR A 1 168 ? 19.539 5.019 -3.270 1.00 77.31 168 THR A O 1
ATOM 1296 N N . ALA A 1 169 ? 17.302 4.831 -3.207 1.00 75.75 169 ALA A N 1
ATOM 1297 C CA . ALA A 1 169 ? 17.015 5.109 -4.605 1.00 75.75 169 ALA A CA 1
ATOM 1298 C C . ALA A 1 169 ? 15.835 6.098 -4.690 1.00 75.75 169 ALA A C 1
ATOM 1300 O O . ALA A 1 169 ? 15.043 6.181 -3.740 1.00 75.75 169 ALA A O 1
ATOM 1301 N N . PRO A 1 170 ? 15.716 6.876 -5.782 1.00 79.12 170 PRO A N 1
ATOM 1302 C CA . PRO A 1 170 ? 14.530 7.690 -6.023 1.00 79.12 170 PRO A CA 1
ATOM 1303 C C . PRO A 1 170 ? 13.283 6.802 -6.127 1.00 79.12 170 PRO A C 1
ATOM 1305 O O . PRO A 1 170 ? 13.365 5.651 -6.554 1.00 79.12 170 PRO A O 1
ATOM 1308 N N . ALA A 1 171 ? 12.133 7.341 -5.721 1.00 73.88 171 ALA A N 1
ATOM 1309 C CA . ALA A 1 171 ? 10.857 6.682 -5.971 1.00 73.88 171 ALA A CA 1
ATOM 1310 C C . ALA A 1 171 ? 10.541 6.751 -7.467 1.00 73.88 171 ALA A C 1
ATOM 1312 O O . ALA A 1 171 ? 10.820 7.772 -8.095 1.00 73.88 171 ALA A O 1
ATOM 1313 N N . GLN A 1 172 ? 9.960 5.684 -8.005 1.00 72.69 172 GLN A N 1
ATOM 1314 C CA . GLN A 1 172 ? 9.494 5.630 -9.385 1.00 72.69 172 GLN A CA 1
ATOM 1315 C C . GLN A 1 172 ? 7.998 5.314 -9.393 1.00 72.69 172 GLN A C 1
ATOM 1317 O O . GLN A 1 172 ? 7.526 4.468 -8.631 1.00 72.69 172 GLN A O 1
ATOM 1322 N N . THR A 1 173 ? 7.256 6.007 -10.244 1.00 75.00 173 THR A N 1
ATOM 1323 C CA . THR A 1 173 ? 5.867 5.683 -10.593 1.00 75.00 173 THR A CA 1
ATOM 1324 C C . THR A 1 173 ? 5.814 4.420 -11.462 1.00 75.00 173 THR A C 1
ATOM 1326 O O . THR A 1 173 ? 6.827 3.993 -12.024 1.00 75.00 173 THR A O 1
ATOM 1329 N N . VAL A 1 174 ? 4.627 3.821 -11.627 1.00 72.56 174 VAL A N 1
ATOM 1330 C CA . VAL A 1 174 ? 4.438 2.659 -12.526 1.00 72.56 174 VAL A CA 1
ATOM 1331 C C . VAL A 1 174 ? 4.876 3.002 -13.957 1.00 72.56 174 VAL A C 1
ATOM 1333 O O . VAL A 1 174 ? 5.570 2.213 -14.596 1.00 72.56 174 VAL A O 1
ATOM 1336 N N . ALA A 1 175 ? 4.529 4.196 -14.444 1.00 78.62 175 ALA A N 1
ATOM 1337 C CA . ALA A 1 175 ? 4.883 4.653 -15.786 1.00 78.62 175 ALA A CA 1
ATOM 1338 C C . ALA A 1 175 ? 6.403 4.836 -15.960 1.00 78.62 175 ALA A C 1
ATOM 1340 O O . ALA A 1 175 ? 6.977 4.355 -16.938 1.00 78.62 175 ALA A O 1
ATOM 1341 N N . GLU A 1 176 ? 7.081 5.461 -14.991 1.00 78.81 176 GLU A N 1
ATOM 1342 C CA . GLU A 1 176 ? 8.546 5.603 -15.004 1.00 78.81 176 GLU A CA 1
ATOM 1343 C C . GLU A 1 176 ? 9.252 4.244 -14.954 1.00 78.81 176 GLU A C 1
ATOM 1345 O O . GLU A 1 176 ? 10.273 4.042 -15.621 1.00 78.81 176 GLU A O 1
ATOM 1350 N N . TRP A 1 177 ? 8.699 3.293 -14.197 1.00 74.62 177 TRP A N 1
ATOM 1351 C CA . TRP A 1 177 ? 9.210 1.930 -14.150 1.00 74.62 177 TRP A CA 1
ATOM 1352 C C . TRP A 1 177 ? 9.081 1.235 -15.507 1.00 74.62 177 TRP A C 1
ATOM 1354 O O . TRP A 1 177 ? 10.053 0.648 -15.988 1.00 74.62 177 TRP A O 1
ATOM 1364 N N . CYS A 1 178 ? 7.916 1.352 -16.152 1.00 77.38 178 CYS A N 1
ATOM 1365 C CA . CYS A 1 178 ? 7.673 0.798 -17.483 1.00 77.38 178 CYS A CA 1
ATOM 1366 C C . CYS A 1 178 ? 8.633 1.371 -18.522 1.00 77.38 178 CYS A C 1
ATOM 1368 O O . CYS A 1 178 ? 9.272 0.611 -19.248 1.00 77.38 178 CYS A O 1
ATOM 1370 N N . ALA A 1 179 ? 8.813 2.693 -18.527 1.00 82.69 179 ALA A N 1
ATOM 1371 C CA . ALA A 1 179 ? 9.751 3.365 -19.418 1.00 82.69 179 ALA A CA 1
ATOM 1372 C C . ALA A 1 179 ? 11.200 2.897 -19.195 1.00 82.69 179 ALA A C 1
ATOM 1374 O O . ALA A 1 179 ? 11.913 2.613 -20.156 1.00 82.69 179 ALA A O 1
ATOM 1375 N N . THR A 1 180 ? 11.623 2.750 -17.934 1.00 76.56 180 THR A N 1
ATOM 1376 C CA . THR A 1 180 ? 12.978 2.287 -17.575 1.00 76.56 180 THR A CA 1
ATOM 1377 C C . THR A 1 180 ? 13.250 0.855 -18.052 1.00 76.56 180 THR A C 1
ATOM 1379 O O . THR A 1 180 ? 14.382 0.530 -18.406 1.00 76.56 180 THR A O 1
ATOM 1382 N N . HIS A 1 181 ? 12.221 0.005 -18.092 1.00 73.50 181 HIS A N 1
ATOM 1383 C CA . HIS A 1 181 ? 12.341 -1.421 -18.419 1.00 73.50 181 HIS A CA 1
ATOM 1384 C C . HIS A 1 181 ? 11.859 -1.780 -19.835 1.00 73.50 181 HIS A C 1
ATOM 1386 O O . HIS A 1 181 ? 11.804 -2.961 -20.176 1.00 73.50 181 HIS A O 1
ATOM 1392 N N . GLY A 1 182 ? 11.525 -0.787 -20.669 1.00 78.12 182 GLY A N 1
ATOM 1393 C CA . GLY A 1 182 ? 11.076 -1.004 -22.049 1.00 78.12 182 GLY A CA 1
ATOM 1394 C C . GLY A 1 182 ? 9.722 -1.715 -22.159 1.00 78.12 182 GLY A C 1
ATOM 1395 O O . GLY A 1 182 ? 9.523 -2.525 -23.064 1.00 78.12 182 GLY A O 1
ATOM 1396 N N . LEU A 1 183 ? 8.810 -1.447 -21.226 1.00 77.62 183 LEU A N 1
ATOM 1397 C CA . LEU A 1 183 ? 7.481 -2.058 -21.156 1.00 77.62 183 LEU A CA 1
ATOM 1398 C C . LEU A 1 183 ? 6.402 -1.125 -21.721 1.00 77.62 183 LEU A C 1
ATOM 1400 O O . LEU A 1 183 ? 6.626 0.086 -21.788 1.00 77.62 183 LEU A O 1
ATOM 1404 N N . PRO A 1 184 ? 5.228 -1.664 -22.107 1.00 78.31 184 PRO A N 1
ATOM 1405 C CA . PRO A 1 184 ? 4.094 -0.846 -22.526 1.00 78.31 184 PRO A CA 1
ATOM 1406 C C . PRO A 1 184 ? 3.685 0.171 -21.456 1.00 78.31 184 PRO A C 1
ATOM 1408 O O . PRO A 1 184 ? 3.818 -0.092 -20.261 1.00 78.31 184 PRO A O 1
ATOM 1411 N N . ASP A 1 185 ? 3.156 1.311 -21.899 1.00 80.25 185 ASP A N 1
ATOM 1412 C CA . ASP A 1 185 ? 2.536 2.297 -21.013 1.00 80.25 185 ASP A CA 1
ATOM 1413 C C . ASP A 1 185 ? 1.377 1.631 -20.240 1.00 80.25 185 ASP A C 1
ATOM 1415 O O . ASP A 1 185 ? 0.498 1.039 -20.880 1.00 80.25 185 ASP A O 1
ATOM 1419 N N . PRO A 1 186 ? 1.364 1.687 -18.893 1.00 73.75 186 PRO A N 1
ATOM 1420 C CA . PRO A 1 186 ? 0.296 1.102 -18.084 1.00 73.75 186 PRO A CA 1
ATOM 1421 C C . PRO A 1 186 ? -1.063 1.794 -18.268 1.00 73.75 186 PRO A C 1
ATOM 1423 O O . PRO A 1 186 ? -2.069 1.266 -17.795 1.00 73.75 186 PRO A O 1
ATOM 1426 N N . GLY A 1 187 ? -1.112 2.968 -18.907 1.00 73.19 187 GLY A N 1
ATOM 1427 C CA . GLY A 1 187 ? -2.293 3.822 -18.902 1.00 73.19 187 GLY A CA 1
ATOM 1428 C C . GLY A 1 187 ? -2.509 4.482 -17.529 1.00 73.19 187 GLY A C 1
ATOM 1429 O O . GLY A 1 187 ? -1.575 4.581 -16.730 1.00 73.19 187 GLY A O 1
ATOM 1430 N N . PRO A 1 188 ? -3.720 4.984 -17.227 1.00 65.50 188 PRO A N 1
ATOM 1431 C CA . PRO A 1 188 ? -4.006 5.601 -15.933 1.00 65.50 188 PRO A CA 1
ATOM 1432 C C . PRO A 1 188 ? -3.904 4.574 -14.793 1.00 65.50 188 PRO A C 1
ATOM 1434 O O . PRO A 1 188 ? -4.607 3.568 -14.785 1.00 65.50 188 PRO A O 1
ATOM 1437 N N . THR A 1 189 ? -3.032 4.843 -13.818 1.00 69.00 189 THR A N 1
ATOM 1438 C CA . THR A 1 189 ? -2.686 3.909 -12.726 1.00 69.00 189 THR A CA 1
ATOM 1439 C C . THR A 1 189 ? -3.420 4.179 -11.413 1.00 69.00 189 THR A C 1
ATOM 1441 O O . THR A 1 189 ? -3.436 3.311 -10.545 1.00 69.00 189 THR A O 1
ATOM 1444 N N . LEU A 1 190 ? -4.050 5.350 -11.279 1.00 66.44 190 LEU A N 1
ATOM 1445 C CA . LEU A 1 190 ? -5.061 5.661 -10.269 1.00 66.44 190 LEU A CA 1
ATOM 1446 C C . LEU A 1 190 ? -6.212 6.427 -10.920 1.00 66.44 190 LEU A C 1
ATOM 1448 O O . LEU A 1 190 ? -5.964 7.329 -11.728 1.00 66.44 190 LEU A O 1
ATOM 1452 N N . PRO A 1 191 ? -7.456 6.126 -10.526 1.00 62.28 191 PRO A N 1
ATOM 1453 C CA . PRO A 1 191 ? -8.582 7.018 -10.749 1.00 62.28 191 PRO A CA 1
ATOM 1454 C C . PRO A 1 191 ? -8.315 8.427 -10.189 1.00 62.28 191 PRO A C 1
ATOM 1456 O O . PRO A 1 191 ? -7.633 8.589 -9.174 1.00 62.28 191 PRO A O 1
ATOM 1459 N N . ALA A 1 192 ? -8.826 9.454 -10.872 1.00 60.62 192 ALA A N 1
ATOM 1460 C CA . ALA A 1 192 ? -8.535 10.858 -10.567 1.00 60.62 192 ALA A CA 1
ATOM 1461 C C . ALA A 1 192 ? -9.026 11.280 -9.174 1.00 60.62 192 ALA A C 1
ATOM 1463 O O . ALA A 1 192 ? -8.447 12.173 -8.565 1.00 60.62 192 ALA A O 1
ATOM 1464 N N . GLU A 1 193 ? -10.058 10.613 -8.664 1.00 56.88 193 GLU A N 1
ATOM 1465 C CA . GLU A 1 193 ? -10.602 10.774 -7.316 1.00 56.88 193 GLU A CA 1
ATOM 1466 C C . GLU A 1 193 ? -9.625 10.385 -6.190 1.00 56.88 193 GLU A C 1
ATOM 1468 O O . GLU A 1 193 ? -9.887 10.677 -5.027 1.00 56.88 193 GLU A O 1
ATOM 1473 N N . TYR A 1 194 ? -8.490 9.759 -6.516 1.00 53.66 194 TYR A N 1
ATOM 1474 C CA . TYR A 1 194 ? -7.480 9.321 -5.549 1.00 53.66 194 TYR A CA 1
ATOM 1475 C C . TYR A 1 194 ? -6.132 10.065 -5.657 1.00 53.66 194 TYR A C 1
ATOM 1477 O O . TYR A 1 194 ? -5.168 9.673 -4.990 1.00 53.66 194 TYR A O 1
ATOM 1485 N N . LEU A 1 195 ? -6.044 11.109 -6.494 1.00 52.41 195 LEU A N 1
ATOM 1486 C CA . LEU A 1 195 ? -4.853 11.955 -6.696 1.00 52.41 195 LEU A CA 1
ATOM 1487 C C . LEU A 1 195 ? -4.929 13.273 -5.914 1.00 52.41 195 LEU A C 1
ATOM 1489 O O . LEU A 1 195 ? -3.863 13.685 -5.387 1.00 52.41 195 LEU A O 1
#